Protein AF-A0AAE4SIF4-F1 (afdb_monomer_lite)

Organism: NCBI:txid1463164

pLDDT: mean 79.38, std 11.02, range [31.36, 91.25]

Sequence (206 aa):
MPTKHIDDATAAQLDDLYVRCVTLTQQPVKEVEVLRLAIQTGIGNISDNDILASMAVKATVWERLAGDVWTEVTKEWPAAGIHSKNFNEMAERHSPLWKTFTSNVCRDAIRSVLKRDLENNLLNDLFGWSEAFTEEEKEREEKERNQKDKEYRKSLHFLDGRLYSSLSEQEQNIAVYYSEHGSFVSFTPDGKDDFQVQVQLREDGQ

Secondary structure (DSSP, 8-state):
----PPPHHHHHHHHHHHHHHHHHHTS---HHHHHHHHHHH-GGG--HHHHHHHS---HHHHHHHHHHHHHHHHHHS-GGG--TTTHHHHHHHH-HHHHH--SHHHHHHHHHHHHHHHHHS----TT------SHHHHHHHHHHHHHHHHHHHHHHTTTTT-BGGGS-HHHHHHHHHHHHHHS-EEEEE-SSS-EEEEE-------

Foldseek 3Di:
DPPPPPPVVVVVLLVVLLVLLCVLQVHHDDSVQSVVLCVVQNSVRDDSLSSPQSDHHDLVSLVVLLVLLLVQLLQFDPLLLAAPPCVLVSSVVGPPSSVVNPDPSSVVSSCVNCVVSRVVSPLLPVLDDQPDPDPVSVVVSVVVSVVVVVVLVVCLVVLAQDKLVPDDPSVNSSLSVCCPPPVQWGWGRPVPSITGIHGNPPCPDD

Structure (mmCIF, N/CA/C/O backbone):
data_AF-A0AAE4SIF4-F1
#
_entry.id   AF-A0AAE4SIF4-F1
#
loop_
_atom_site.group_PDB
_atom_site.id
_atom_site.type_symbol
_atom_site.label_atom_id
_atom_site.label_alt_id
_atom_site.label_comp_id
_atom_site.label_asym_id
_atom_site.label_entity_id
_atom_site.label_seq_id
_atom_site.pdbx_PDB_ins_code
_atom_site.Cartn_x
_atom_site.Cartn_y
_atom_site.Cartn_z
_atom_site.occupancy
_atom_site.B_iso_or_equiv
_atom_site.auth_seq_id
_atom_site.auth_comp_id
_atom_site.auth_asym_id
_atom_site.auth_atom_id
_atom_site.pdbx_PDB_model_num
ATOM 1 N N . MET A 1 1 ? 41.573 12.029 -35.147 1.00 40.50 1 MET A N 1
ATOM 2 C CA . MET A 1 1 ? 40.593 12.174 -34.050 1.00 40.50 1 MET A CA 1
ATOM 3 C C . MET A 1 1 ? 40.417 10.809 -33.417 1.00 40.50 1 MET A C 1
ATOM 5 O O . MET A 1 1 ? 40.139 9.890 -34.176 1.00 40.50 1 MET A O 1
ATOM 9 N N . PRO A 1 2 ? 40.595 10.627 -32.102 1.00 42.94 2 PRO A N 1
ATOM 10 C CA . PRO A 1 2 ? 40.139 9.407 -31.466 1.00 42.94 2 PRO A CA 1
ATOM 11 C C . PRO A 1 2 ? 38.631 9.557 -31.245 1.00 42.94 2 PRO A C 1
ATOM 13 O O . PRO A 1 2 ? 38.196 10.265 -30.338 1.00 42.94 2 PRO A O 1
ATOM 16 N N . THR A 1 3 ? 37.822 8.948 -32.107 1.00 47.66 3 THR A N 1
ATOM 17 C CA . THR A 1 3 ? 36.440 8.624 -31.757 1.00 47.66 3 THR A CA 1
ATOM 18 C C . THR A 1 3 ? 36.535 7.641 -30.600 1.00 47.66 3 THR A C 1
ATOM 20 O O . THR A 1 3 ? 36.963 6.503 -30.777 1.00 47.66 3 THR A O 1
ATOM 23 N N . LYS A 1 4 ? 36.235 8.093 -29.377 1.00 54.69 4 LYS A N 1
ATOM 24 C CA . LYS A 1 4 ? 35.942 7.166 -28.282 1.00 54.69 4 LYS A CA 1
ATOM 25 C C . LYS A 1 4 ? 34.687 6.411 -28.705 1.00 54.69 4 LYS A C 1
ATOM 27 O O . LYS A 1 4 ? 33.578 6.896 -28.513 1.00 54.69 4 LYS A O 1
ATOM 32 N N . HIS A 1 5 ? 34.888 5.282 -29.370 1.00 62.00 5 HIS A N 1
ATOM 33 C CA . HIS A 1 5 ? 33.852 4.292 -29.558 1.00 62.00 5 HIS A CA 1
ATOM 34 C C . HIS A 1 5 ? 33.497 3.808 -28.157 1.00 62.00 5 HIS A C 1
ATOM 36 O O . HIS A 1 5 ? 34.371 3.356 -27.416 1.00 62.00 5 HIS A O 1
ATOM 42 N N . ILE A 1 6 ? 32.240 4.008 -27.767 1.00 62.59 6 ILE A N 1
ATOM 43 C CA . ILE A 1 6 ? 31.645 3.172 -26.730 1.00 62.59 6 ILE A CA 1
ATOM 44 C C . ILE A 1 6 ? 31.871 1.741 -27.226 1.00 62.59 6 ILE A C 1
ATOM 46 O O . ILE A 1 6 ? 31.633 1.460 -28.401 1.00 62.59 6 ILE A O 1
ATOM 50 N N . ASP A 1 7 ? 32.458 0.893 -26.392 1.00 77.19 7 ASP A N 1
ATOM 51 C CA . ASP A 1 7 ? 32.656 -0.507 -26.732 1.00 77.19 7 ASP A CA 1
ATOM 52 C C . ASP A 1 7 ? 31.295 -1.157 -27.000 1.00 77.19 7 ASP A C 1
ATOM 54 O O . ASP A 1 7 ? 30.314 -0.852 -26.320 1.00 77.19 7 ASP A O 1
ATOM 58 N N . ASP A 1 8 ? 31.226 -2.039 -28.000 1.00 76.94 8 ASP A N 1
ATOM 59 C CA . ASP A 1 8 ? 29.961 -2.624 -28.474 1.00 76.94 8 ASP A CA 1
ATOM 60 C C . ASP A 1 8 ? 29.141 -3.260 -27.333 1.00 76.94 8 ASP A C 1
ATOM 62 O O . ASP A 1 8 ? 27.912 -3.254 -27.362 1.00 76.94 8 ASP A O 1
ATOM 66 N N . ALA A 1 9 ? 29.819 -3.745 -26.286 1.00 80.19 9 ALA A N 1
ATOM 67 C CA . ALA A 1 9 ? 29.194 -4.265 -25.074 1.00 80.19 9 ALA A CA 1
ATOM 68 C C . ALA A 1 9 ? 28.418 -3.192 -24.289 1.00 80.19 9 ALA A C 1
ATOM 70 O O . ALA A 1 9 ? 27.272 -3.421 -23.907 1.00 80.19 9 ALA A O 1
ATOM 71 N N . THR A 1 10 ? 29.003 -2.014 -24.069 1.00 79.56 10 THR A N 1
ATOM 72 C CA . THR A 1 10 ? 28.333 -0.903 -23.375 1.00 79.56 10 THR A CA 1
ATOM 73 C C . THR A 1 10 ? 27.222 -0.295 -24.233 1.00 79.56 10 THR A C 1
ATOM 75 O O . THR A 1 10 ? 26.200 0.128 -23.696 1.00 79.56 10 THR A O 1
ATOM 78 N N . ALA A 1 11 ? 27.381 -0.285 -25.562 1.00 81.56 11 ALA A N 1
ATOM 79 C CA . ALA A 1 11 ? 26.323 0.141 -26.479 1.00 81.56 11 ALA A CA 1
ATOM 80 C C . ALA A 1 11 ? 25.099 -0.787 -26.393 1.00 81.56 11 ALA A C 1
ATOM 82 O O . ALA A 1 11 ? 23.986 -0.309 -26.189 1.00 81.56 11 ALA A O 1
ATOM 83 N N . ALA A 1 12 ? 25.312 -2.107 -26.425 1.00 84.75 12 ALA A N 1
ATOM 84 C CA . ALA A 1 12 ? 24.236 -3.085 -26.270 1.00 84.75 12 ALA A CA 1
ATOM 85 C C . ALA A 1 12 ? 23.522 -2.969 -24.910 1.00 84.75 12 ALA A C 1
ATOM 87 O O . ALA A 1 12 ? 22.297 -3.012 -24.847 1.00 84.75 12 ALA A O 1
ATOM 88 N N . GLN A 1 13 ? 24.266 -2.750 -23.818 1.00 87.06 13 GLN A N 1
ATOM 89 C CA . GLN A 1 13 ? 23.661 -2.539 -22.496 1.00 87.06 13 GLN A CA 1
ATOM 90 C C . GLN A 1 13 ? 22.798 -1.271 -22.430 1.00 87.06 13 GLN A C 1
ATOM 92 O O . GLN A 1 13 ? 21.807 -1.236 -21.699 1.00 87.06 13 GLN A O 1
ATOM 97 N N . LEU A 1 14 ? 23.172 -0.220 -23.165 1.00 86.88 14 LEU A N 1
ATOM 98 C CA . LEU A 1 14 ? 22.391 1.010 -23.234 1.00 86.88 14 LEU A CA 1
ATOM 99 C C . LEU A 1 14 ? 21.094 0.811 -24.030 1.00 86.88 14 LEU A C 1
ATOM 101 O O . LEU A 1 14 ? 20.056 1.322 -23.610 1.00 86.88 14 LEU A O 1
ATOM 105 N N . ASP A 1 15 ? 21.137 0.051 -25.125 1.00 87.06 15 ASP A N 1
ATOM 106 C CA . ASP A 1 15 ? 19.950 -0.306 -25.911 1.00 87.06 15 ASP A CA 1
ATOM 107 C C . ASP A 1 15 ? 18.976 -1.163 -25.088 1.00 87.06 15 ASP A C 1
ATOM 109 O O . ASP A 1 15 ? 17.779 -0.868 -25.031 1.00 87.06 15 ASP A O 1
ATOM 113 N N . ASP A 1 16 ? 19.485 -2.163 -24.364 1.00 88.81 16 ASP A N 1
ATOM 114 C CA . ASP A 1 16 ? 18.683 -2.983 -23.449 1.00 88.81 16 ASP A CA 1
ATOM 115 C C . ASP A 1 16 ? 18.047 -2.129 -22.344 1.00 88.81 16 ASP A C 1
ATOM 117 O O . ASP A 1 16 ? 16.859 -2.269 -22.028 1.00 88.81 16 ASP A O 1
ATOM 121 N N . LEU A 1 17 ? 18.815 -1.192 -21.775 1.00 88.69 17 LEU A N 1
ATOM 122 C CA . LEU A 1 17 ? 18.308 -0.244 -20.790 1.00 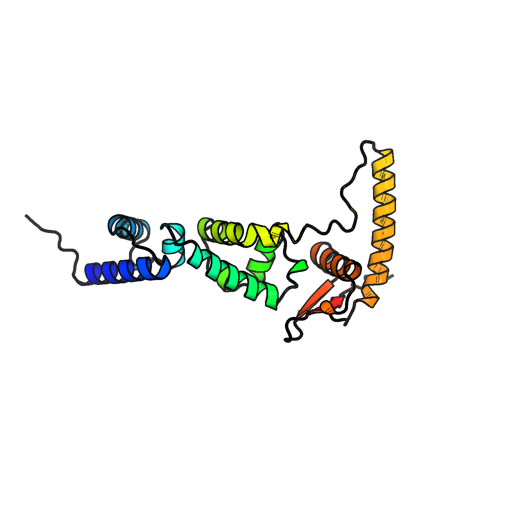88.69 17 LEU A CA 1
ATOM 123 C C . LEU A 1 17 ? 17.220 0.654 -21.392 1.00 88.69 17 LEU A C 1
ATOM 125 O O . LEU A 1 17 ? 16.199 0.879 -20.741 1.00 88.69 17 LEU A O 1
ATOM 129 N N . TYR A 1 18 ? 17.397 1.141 -22.621 1.00 90.25 18 TYR A N 1
ATOM 130 C CA . TYR A 1 18 ? 16.398 1.947 -23.319 1.00 90.25 18 TYR A CA 1
ATOM 131 C C . TYR A 1 18 ? 15.086 1.173 -23.500 1.00 90.25 18 TYR A C 1
ATOM 133 O O . TYR A 1 18 ? 14.018 1.665 -23.124 1.00 90.25 18 TYR A O 1
ATOM 141 N N . VAL A 1 19 ? 15.157 -0.069 -23.992 1.00 89.94 19 VAL A N 1
ATOM 142 C CA . VAL A 1 19 ? 13.988 -0.950 -24.154 1.00 89.94 19 VAL A CA 1
ATOM 143 C C . VAL A 1 19 ? 13.295 -1.193 -22.813 1.00 89.94 19 VAL A C 1
ATOM 145 O O . VAL A 1 19 ? 12.066 -1.087 -22.724 1.00 89.94 19 VAL A O 1
ATOM 148 N N . ARG A 1 20 ? 14.059 -1.459 -21.748 1.00 91.25 20 ARG A N 1
ATOM 149 C CA . ARG A 1 20 ? 13.530 -1.628 -20.387 1.00 91.25 20 ARG A CA 1
ATOM 150 C C . ARG A 1 20 ? 12.825 -0.362 -19.896 1.00 91.25 20 ARG A C 1
ATOM 152 O O . ARG A 1 20 ? 11.713 -0.460 -19.380 1.00 91.25 20 ARG A O 1
ATOM 159 N N . CYS A 1 21 ? 13.400 0.820 -20.127 1.00 89.94 21 CYS A N 1
ATOM 160 C CA . CYS A 1 21 ? 12.798 2.106 -19.764 1.00 89.94 21 CYS A CA 1
ATOM 161 C C . CYS A 1 21 ? 11.461 2.341 -20.475 1.00 89.94 21 CYS A C 1
ATOM 163 O O . CYS A 1 21 ? 10.468 2.667 -19.825 1.00 89.94 21 CYS A O 1
ATOM 165 N N . VAL A 1 22 ? 11.394 2.123 -21.791 1.00 90.06 22 VAL A N 1
ATOM 166 C CA . VAL A 1 22 ? 10.144 2.271 -22.559 1.00 90.06 22 VAL A CA 1
ATOM 167 C C . VAL A 1 22 ? 9.090 1.259 -22.103 1.00 90.06 22 VAL A C 1
ATOM 169 O O . VAL A 1 22 ? 7.921 1.608 -21.941 1.00 90.06 22 VAL A O 1
ATOM 172 N N . THR A 1 23 ? 9.495 0.014 -21.849 1.00 89.69 23 THR A N 1
ATOM 173 C CA . THR A 1 23 ? 8.577 -1.061 -21.447 1.00 89.69 23 THR A CA 1
ATOM 174 C C . THR A 1 23 ? 7.984 -0.817 -20.058 1.00 89.69 23 THR A C 1
ATOM 176 O O . THR A 1 23 ? 6.776 -0.969 -19.872 1.00 89.69 23 THR A O 1
ATOM 179 N N . LEU A 1 24 ? 8.807 -0.402 -19.090 1.00 89.62 24 LEU A N 1
ATOM 180 C CA . LEU A 1 24 ? 8.371 -0.134 -17.716 1.00 89.62 24 LEU A CA 1
ATOM 181 C C . LEU A 1 24 ? 7.508 1.123 -17.614 1.00 89.62 24 LEU A C 1
ATOM 183 O O . LEU A 1 24 ? 6.470 1.105 -16.960 1.00 89.62 24 LEU A O 1
ATOM 187 N N . THR A 1 25 ? 7.915 2.207 -18.276 1.00 87.81 25 THR A N 1
ATOM 188 C CA . THR A 1 25 ? 7.191 3.488 -18.231 1.00 87.81 25 THR A CA 1
ATOM 189 C C . THR A 1 25 ? 5.936 3.484 -19.113 1.00 87.81 25 THR A C 1
ATOM 191 O O . THR A 1 25 ? 5.062 4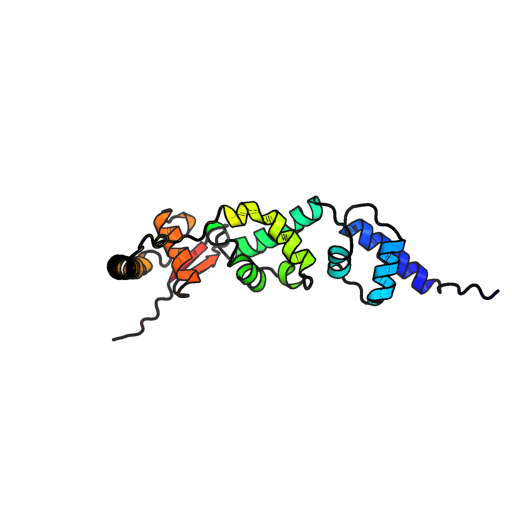.338 -18.939 1.00 87.81 25 THR A O 1
ATOM 194 N N . GLN A 1 26 ? 5.841 2.524 -20.046 1.00 89.31 26 GLN A N 1
ATOM 195 C CA . GLN A 1 26 ? 4.808 2.396 -21.080 1.00 89.31 26 GLN A CA 1
ATOM 196 C C . GLN A 1 26 ? 4.598 3.671 -21.906 1.00 89.31 26 GLN A C 1
ATOM 198 O O . GLN A 1 26 ? 3.475 3.987 -22.317 1.00 89.31 26 GLN A O 1
ATOM 203 N N . GLN A 1 27 ? 5.673 4.420 -22.148 1.00 88.81 27 GLN A N 1
ATOM 204 C CA . GLN A 1 27 ? 5.631 5.646 -22.933 1.00 88.81 27 GLN A CA 1
ATOM 205 C C . GLN A 1 27 ? 6.979 5.931 -23.611 1.00 88.81 27 GLN A C 1
ATOM 207 O O . GLN A 1 27 ? 7.991 5.341 -23.230 1.00 88.81 27 GLN A O 1
ATOM 212 N N . PRO A 1 28 ? 7.023 6.807 -24.633 1.00 86.69 28 PRO A N 1
ATOM 213 C CA . PRO A 1 28 ? 8.278 7.127 -25.301 1.00 86.69 28 PRO A CA 1
ATOM 214 C C . PRO A 1 28 ? 9.236 7.857 -24.352 1.00 86.69 28 PRO A C 1
ATOM 216 O O . PRO A 1 28 ? 8.891 8.894 -23.785 1.00 86.69 28 PRO A O 1
ATOM 219 N N . VAL A 1 29 ? 10.454 7.327 -24.227 1.00 88.00 29 VAL A N 1
ATOM 220 C CA . VAL A 1 29 ? 11.527 7.885 -23.394 1.00 88.00 29 VAL A CA 1
ATOM 221 C C . VAL A 1 29 ? 12.582 8.529 -24.288 1.00 88.00 29 VAL A C 1
ATOM 223 O O . VAL A 1 29 ? 12.917 8.016 -25.360 1.00 88.00 29 VAL A O 1
ATOM 226 N N . LYS A 1 30 ? 13.124 9.670 -23.855 1.00 87.88 30 LYS A N 1
ATOM 227 C CA . LYS A 1 30 ? 14.233 10.326 -24.555 1.00 87.88 30 LYS A CA 1
ATOM 228 C C . LYS A 1 30 ? 15.544 9.629 -24.212 1.00 87.88 30 LYS A C 1
ATOM 230 O O . LYS A 1 30 ? 15.877 9.482 -23.041 1.00 87.88 30 LYS A O 1
ATOM 235 N N . GLU A 1 31 ? 16.349 9.315 -25.222 1.00 84.62 31 GLU A N 1
ATOM 236 C CA . GLU A 1 31 ? 17.678 8.706 -25.038 1.00 84.62 31 GLU A CA 1
ATOM 237 C C . GLU A 1 31 ? 18.575 9.515 -24.088 1.00 84.62 31 GLU A C 1
ATOM 239 O O . GLU A 1 31 ? 19.308 8.953 -23.281 1.00 84.62 31 GLU A O 1
ATOM 244 N N . VAL A 1 32 ? 18.467 10.849 -24.112 1.00 87.19 32 VAL A N 1
ATOM 245 C CA . VAL A 1 32 ? 19.224 11.740 -23.217 1.00 87.19 32 VAL A CA 1
ATOM 246 C C . VAL A 1 32 ? 18.886 11.505 -21.738 1.00 87.19 32 VAL A C 1
ATOM 248 O O . VAL A 1 32 ? 19.756 11.663 -20.884 1.00 87.19 32 VAL A O 1
ATOM 251 N N . GLU A 1 33 ? 17.647 11.137 -21.410 1.00 87.12 33 GLU A N 1
ATOM 252 C CA . GLU A 1 33 ? 17.228 10.844 -20.032 1.00 87.12 33 GLU A CA 1
ATOM 253 C C . GLU A 1 33 ? 17.776 9.488 -19.574 1.00 87.12 33 GLU A C 1
ATOM 255 O O . GLU A 1 33 ? 18.338 9.397 -18.483 1.00 87.12 33 GLU A O 1
ATOM 260 N N . VAL A 1 34 ? 17.727 8.478 -20.450 1.00 86.62 34 VAL A N 1
ATOM 261 C CA . VAL A 1 34 ? 18.340 7.157 -20.219 1.00 86.62 34 VAL A CA 1
ATOM 262 C C . VAL A 1 34 ? 19.849 7.290 -20.004 1.00 86.62 34 VAL A C 1
ATOM 264 O O . VAL A 1 34 ? 20.391 6.749 -19.044 1.00 86.62 34 VAL A O 1
ATOM 267 N N . LEU A 1 35 ? 20.524 8.083 -20.840 1.00 87.38 35 LEU A N 1
ATOM 268 C CA . LEU A 1 35 ? 21.952 8.375 -20.711 1.00 87.38 35 LEU A CA 1
ATOM 269 C C . LEU A 1 35 ? 22.285 9.098 -19.402 1.00 87.38 35 LEU A C 1
ATOM 271 O O . LEU A 1 35 ? 23.290 8.787 -18.767 1.00 87.38 35 LEU A O 1
ATOM 275 N N . ARG A 1 36 ? 21.458 10.057 -18.968 1.00 88.94 36 ARG A N 1
ATOM 276 C CA . ARG A 1 36 ? 21.661 10.732 -17.676 1.00 88.94 36 ARG A CA 1
ATOM 277 C C . ARG A 1 36 ? 21.555 9.753 -16.514 1.00 88.94 36 ARG A C 1
ATOM 279 O O . ARG A 1 36 ? 22.433 9.776 -15.656 1.00 88.94 36 ARG A O 1
ATOM 286 N N . LEU A 1 37 ? 20.542 8.888 -16.516 1.00 88.12 37 LEU A N 1
ATOM 287 C CA . LEU A 1 37 ? 20.370 7.857 -15.492 1.00 88.12 37 LEU A CA 1
ATOM 288 C C . LEU A 1 37 ? 21.563 6.887 -15.475 1.00 88.12 37 LEU A C 1
ATOM 290 O O . LEU A 1 37 ? 22.155 6.640 -14.427 1.00 88.12 37 LEU A O 1
ATOM 294 N N . ALA A 1 38 ? 21.975 6.416 -16.654 1.00 87.75 38 ALA A N 1
ATOM 295 C CA . ALA A 1 38 ? 23.154 5.577 -16.867 1.00 87.75 38 ALA A CA 1
ATOM 296 C C . ALA A 1 38 ? 24.443 6.190 -16.307 1.00 87.75 38 ALA A C 1
ATOM 298 O O . ALA A 1 38 ? 25.231 5.490 -15.675 1.00 87.75 38 ALA A O 1
ATOM 299 N N . ILE A 1 39 ? 24.656 7.491 -16.508 1.00 86.50 39 ILE A N 1
ATOM 300 C CA . ILE A 1 39 ? 25.838 8.203 -16.006 1.00 86.50 39 ILE A CA 1
ATOM 301 C C . ILE A 1 39 ? 25.775 8.394 -14.486 1.00 86.50 39 ILE A C 1
ATOM 303 O O . ILE A 1 39 ? 26.805 8.307 -13.822 1.00 86.50 39 ILE A O 1
ATOM 307 N N . GLN A 1 40 ? 24.593 8.672 -13.932 1.00 86.44 40 GLN A N 1
ATOM 308 C CA . GLN A 1 40 ? 24.422 8.959 -12.505 1.00 86.44 40 GLN A CA 1
ATOM 309 C C . GLN A 1 40 ? 24.520 7.706 -11.630 1.00 86.44 40 GLN A C 1
ATOM 311 O O . GLN A 1 40 ? 25.165 7.748 -10.585 1.00 86.44 40 GLN A O 1
ATOM 316 N N . THR A 1 41 ? 23.910 6.602 -12.060 1.00 85.19 41 THR A N 1
ATOM 317 C CA . THR A 1 41 ? 23.798 5.367 -11.263 1.00 85.19 41 THR A CA 1
ATOM 318 C C . THR A 1 41 ? 24.798 4.291 -11.709 1.00 85.19 41 THR A C 1
ATOM 320 O O . THR A 1 41 ? 25.185 3.419 -10.929 1.00 85.19 41 THR A O 1
ATOM 323 N N . GLY A 1 42 ? 25.266 4.371 -12.957 1.00 86.19 42 GLY A N 1
ATOM 324 C CA . GLY A 1 42 ? 26.015 3.314 -13.630 1.00 86.19 42 GLY A CA 1
ATOM 325 C C . GLY A 1 42 ? 25.072 2.295 -14.272 1.00 86.19 42 GLY A C 1
ATOM 326 O O . GLY A 1 42 ? 24.208 1.740 -13.600 1.00 86.19 42 GLY A O 1
ATOM 327 N N . ILE A 1 43 ? 25.260 2.018 -15.568 1.00 83.56 43 ILE A N 1
ATOM 328 C CA . ILE A 1 43 ? 24.366 1.173 -16.391 1.00 83.56 43 ILE A CA 1
ATOM 329 C C . ILE A 1 43 ? 24.030 -0.175 -15.732 1.00 83.56 43 ILE A C 1
ATOM 331 O O . ILE A 1 43 ? 22.866 -0.564 -15.695 1.00 83.56 43 ILE A O 1
ATOM 335 N N . GLY A 1 44 ? 25.025 -0.862 -15.162 1.00 82.25 44 GLY A N 1
ATOM 336 C CA . GLY A 1 44 ? 24.838 -2.182 -14.544 1.00 82.25 44 GLY A CA 1
ATOM 337 C C . GLY A 1 44 ? 24.114 -2.185 -13.192 1.00 82.25 44 GLY A C 1
ATOM 338 O O . GLY A 1 44 ? 23.734 -3.252 -12.721 1.00 82.25 44 GLY A O 1
ATOM 339 N N . ASN A 1 45 ? 23.914 -1.019 -12.571 1.00 86.19 45 ASN A N 1
ATOM 340 C CA . ASN A 1 45 ? 23.320 -0.896 -11.236 1.00 86.19 45 ASN A CA 1
ATOM 341 C C . ASN A 1 45 ? 21.886 -0.350 -11.264 1.00 86.19 45 ASN A C 1
ATOM 343 O O . ASN A 1 45 ? 21.278 -0.201 -10.208 1.00 86.19 45 ASN A O 1
ATOM 347 N N . ILE A 1 46 ? 21.348 -0.027 -12.445 1.00 88.50 46 ILE A N 1
ATOM 348 C CA . ILE A 1 46 ? 20.012 0.561 -12.567 1.00 88.50 46 ILE A CA 1
ATOM 349 C C . ILE A 1 46 ? 18.941 -0.500 -12.298 1.00 88.50 46 ILE A C 1
ATOM 351 O O . ILE A 1 46 ? 18.794 -1.483 -13.037 1.00 88.50 46 ILE A O 1
ATOM 355 N N . SER A 1 47 ? 18.153 -0.266 -11.252 1.00 88.69 47 SER A N 1
ATOM 356 C CA . SER A 1 47 ? 16.963 -1.044 -10.918 1.00 88.69 47 SER A CA 1
ATOM 357 C C . SER A 1 47 ? 15.702 -0.482 -11.590 1.00 88.69 47 SER A C 1
ATOM 359 O O . SER A 1 47 ? 15.686 0.652 -12.073 1.00 88.69 47 SER A O 1
ATOM 361 N N . ASP A 1 48 ? 14.615 -1.261 -11.598 1.00 88.56 48 ASP A N 1
ATOM 362 C CA . ASP A 1 48 ? 13.318 -0.796 -12.120 1.00 88.56 48 ASP A CA 1
ATOM 363 C C . ASP A 1 48 ? 12.814 0.432 -11.350 1.00 88.56 48 ASP A C 1
ATOM 365 O O . ASP A 1 48 ? 12.227 1.339 -11.934 1.00 88.56 48 ASP A O 1
ATOM 369 N N . ASN A 1 49 ? 13.101 0.503 -10.049 1.00 86.00 49 ASN A N 1
ATOM 370 C CA . ASN A 1 49 ? 12.711 1.632 -9.208 1.00 86.00 49 ASN A CA 1
ATOM 371 C C . ASN A 1 49 ? 13.437 2.916 -9.587 1.00 86.00 49 ASN A C 1
ATOM 373 O O . ASN A 1 49 ? 12.838 3.987 -9.542 1.00 86.00 49 ASN A O 1
ATOM 377 N N . ASP A 1 50 ? 14.708 2.816 -9.977 1.00 86.75 50 ASP A N 1
ATOM 378 C CA . ASP A 1 50 ? 15.475 3.976 -10.425 1.00 86.75 50 ASP A CA 1
ATOM 379 C C . ASP A 1 50 ? 14.881 4.537 -11.719 1.00 86.75 50 ASP A C 1
ATOM 381 O O . ASP A 1 50 ? 14.751 5.751 -11.870 1.00 86.75 50 ASP A O 1
ATOM 385 N N . ILE A 1 51 ? 14.445 3.658 -12.626 1.00 87.88 51 ILE A N 1
ATOM 386 C CA . ILE A 1 51 ? 13.748 4.031 -13.863 1.00 87.88 51 ILE A CA 1
ATOM 387 C C . ILE A 1 51 ? 12.412 4.708 -13.529 1.00 87.88 51 ILE A C 1
ATOM 389 O O . ILE A 1 51 ? 12.161 5.825 -13.980 1.00 87.88 51 ILE A O 1
ATOM 393 N N . LEU A 1 52 ? 11.578 4.076 -12.699 1.00 88.25 52 LEU A N 1
ATOM 394 C CA . LEU A 1 52 ? 10.262 4.602 -12.319 1.00 88.25 52 LEU A CA 1
ATOM 395 C C . LEU A 1 52 ? 10.342 5.929 -11.543 1.00 88.25 52 LEU A C 1
ATOM 397 O O . LEU A 1 52 ? 9.440 6.754 -11.654 1.00 88.25 52 LEU A O 1
ATOM 401 N N . ALA A 1 53 ? 11.409 6.148 -10.769 1.00 87.06 53 ALA A N 1
ATOM 402 C CA . ALA A 1 53 ? 11.610 7.370 -9.994 1.00 87.06 53 ALA A CA 1
ATOM 403 C C . ALA A 1 53 ? 12.217 8.526 -10.803 1.00 87.06 53 ALA A C 1
ATOM 405 O O . ALA A 1 53 ? 11.993 9.687 -10.464 1.00 87.06 53 ALA A O 1
ATOM 406 N N . SER A 1 54 ? 13.026 8.226 -11.820 1.00 86.31 54 SER A N 1
ATOM 407 C CA . SER A 1 54 ? 13.769 9.238 -12.585 1.00 86.31 54 SER A CA 1
ATOM 408 C C . SER A 1 54 ? 13.072 9.667 -13.869 1.00 86.31 54 SER A C 1
ATOM 410 O O . SER A 1 54 ? 13.357 10.747 -14.392 1.00 86.31 54 SER A O 1
ATOM 412 N N . MET A 1 55 ? 12.167 8.837 -14.382 1.00 86.50 55 MET A N 1
ATOM 413 C CA . MET A 1 55 ? 11.489 9.073 -15.647 1.00 86.50 55 MET A CA 1
ATOM 414 C C . MET A 1 55 ? 10.040 9.468 -15.430 1.00 86.50 55 MET A C 1
ATOM 416 O O . MET A 1 55 ? 9.408 9.138 -14.427 1.00 86.50 55 MET A O 1
ATOM 420 N N . ALA A 1 56 ? 9.476 10.147 -16.425 1.00 85.75 56 ALA A N 1
ATOM 421 C CA . ALA A 1 56 ? 8.032 10.203 -16.512 1.00 85.75 56 ALA A CA 1
ATOM 422 C C . ALA A 1 56 ? 7.520 8.763 -16.693 1.00 85.75 56 ALA A C 1
ATOM 424 O O . ALA A 1 56 ? 8.095 7.980 -17.456 1.00 85.75 56 ALA A O 1
ATOM 425 N N . VAL A 1 57 ? 6.391 8.435 -16.071 1.00 88.69 57 VAL A N 1
ATOM 426 C CA . VAL A 1 57 ? 5.724 7.132 -16.196 1.00 88.69 57 VAL A CA 1
ATOM 427 C C . VAL A 1 57 ? 4.254 7.366 -16.538 1.00 88.69 57 VAL A C 1
ATOM 429 O O . VAL A 1 57 ? 3.635 8.303 -16.026 1.00 88.69 57 VAL A O 1
ATOM 432 N N . LYS A 1 58 ? 3.681 6.531 -17.408 1.00 90.19 58 LYS A N 1
ATOM 433 C CA . LYS A 1 58 ? 2.262 6.610 -17.769 1.00 90.19 58 LYS A CA 1
ATOM 434 C C . LYS A 1 58 ? 1.375 6.317 -16.553 1.00 90.19 58 LYS A C 1
ATOM 436 O O . LYS A 1 58 ? 1.618 5.360 -15.826 1.00 90.19 58 LYS A O 1
ATOM 441 N N . ALA A 1 59 ? 0.296 7.085 -16.382 1.00 88.00 59 ALA A N 1
ATOM 442 C CA . ALA A 1 59 ? -0.622 6.952 -15.242 1.00 88.00 59 ALA A CA 1
ATOM 443 C C . ALA A 1 59 ? -1.138 5.515 -15.022 1.00 88.00 59 ALA A C 1
ATOM 445 O O . ALA A 1 59 ? -1.155 5.037 -13.894 1.00 88.00 59 ALA A O 1
ATOM 446 N N . THR A 1 60 ? -1.441 4.786 -16.101 1.00 89.50 60 THR A N 1
ATOM 447 C CA . THR A 1 60 ? -1.930 3.396 -16.039 1.00 89.50 60 THR A CA 1
ATOM 448 C C . THR A 1 60 ? -0.942 2.420 -15.394 1.00 89.50 60 THR A C 1
ATOM 450 O O . THR A 1 60 ? -1.347 1.389 -14.863 1.00 89.50 60 THR A O 1
ATOM 453 N N . VAL A 1 61 ? 0.362 2.713 -15.446 1.00 89.94 61 VAL A N 1
ATOM 454 C CA . VAL A 1 61 ? 1.382 1.899 -14.770 1.00 89.94 61 VAL A CA 1
ATOM 455 C C . VAL A 1 61 ? 1.276 2.092 -13.263 1.00 89.94 61 VAL A C 1
ATOM 457 O O . VAL A 1 61 ? 1.271 1.103 -12.534 1.00 89.94 61 VAL A O 1
ATOM 460 N N . TRP A 1 62 ? 1.130 3.339 -12.803 1.00 90.62 62 TRP A N 1
ATOM 461 C CA . TRP A 1 62 ? 0.914 3.637 -11.387 1.00 90.62 62 TRP A CA 1
ATOM 462 C C . TRP A 1 62 ? -0.404 3.066 -10.879 1.00 90.62 62 TRP A C 1
ATOM 464 O O . TRP A 1 62 ? -0.422 2.514 -9.790 1.00 90.62 62 TRP A O 1
ATOM 474 N N . GLU A 1 63 ? -1.474 3.126 -11.675 1.00 89.69 63 GLU A N 1
ATOM 475 C CA . GLU A 1 63 ? -2.763 2.496 -11.354 1.00 89.69 63 GLU A CA 1
ATOM 476 C C . GLU A 1 63 ? -2.633 0.988 -11.157 1.00 89.69 63 GLU A C 1
ATOM 478 O O . GLU A 1 63 ? -3.128 0.453 -10.168 1.00 89.69 63 GLU A O 1
ATOM 483 N N . ARG A 1 64 ? -1.916 0.304 -12.055 1.00 90.25 64 ARG A N 1
ATOM 484 C CA . ARG A 1 64 ? -1.674 -1.134 -11.927 1.00 90.25 64 ARG A CA 1
ATOM 485 C C . ARG A 1 64 ? -0.838 -1.457 -10.689 1.00 90.25 64 ARG A C 1
ATOM 487 O O . ARG A 1 64 ? -1.250 -2.294 -9.902 1.00 90.25 64 ARG A O 1
ATOM 494 N N . LEU A 1 65 ? 0.295 -0.774 -10.497 1.00 89.69 65 LEU A N 1
ATOM 495 C CA . LEU A 1 65 ? 1.170 -1.000 -9.339 1.00 89.69 65 LEU A CA 1
ATOM 496 C C . LEU A 1 65 ? 0.448 -0.707 -8.019 1.00 89.69 65 LEU A C 1
ATOM 498 O O . LEU A 1 65 ? 0.590 -1.455 -7.059 1.00 89.69 65 LEU A O 1
ATOM 502 N N . ALA A 1 66 ? -0.347 0.361 -7.977 1.00 89.56 66 ALA A N 1
ATOM 503 C CA . ALA A 1 66 ? -1.180 0.696 -6.833 1.00 89.56 66 ALA A CA 1
ATOM 504 C C . ALA A 1 66 ? -2.236 -0.379 -6.562 1.00 89.56 66 ALA A C 1
ATOM 506 O O . ALA A 1 66 ? -2.418 -0.760 -5.409 1.00 89.56 66 ALA A O 1
ATOM 507 N N . GLY A 1 67 ? -2.890 -0.892 -7.607 1.00 88.88 67 GLY A N 1
ATOM 508 C CA . GLY A 1 67 ? -3.823 -2.011 -7.507 1.00 88.88 67 GLY A CA 1
ATOM 509 C C . GLY A 1 67 ? -3.155 -3.274 -6.967 1.00 88.88 67 GLY A C 1
ATOM 510 O O . GLY A 1 67 ? -3.684 -3.889 -6.049 1.00 88.88 67 GLY A O 1
ATOM 511 N N . ASP A 1 68 ? -1.966 -3.617 -7.462 1.00 89.94 68 ASP A N 1
ATOM 512 C CA . ASP A 1 68 ? -1.209 -4.780 -6.995 1.00 89.94 68 ASP A CA 1
ATOM 513 C C . ASP A 1 68 ? -0.854 -4.638 -5.503 1.00 89.94 68 ASP A C 1
ATOM 515 O O . ASP A 1 68 ? -1.214 -5.513 -4.713 1.00 89.94 68 ASP A O 1
ATOM 519 N N . VAL A 1 69 ? -0.271 -3.502 -5.083 1.00 89.06 69 VAL A N 1
ATOM 520 C CA . VAL A 1 69 ? 0.008 -3.213 -3.657 1.00 89.06 69 VAL A CA 1
ATOM 521 C C . VAL A 1 69 ? -1.267 -3.297 -2.829 1.00 89.06 69 VAL A C 1
ATOM 523 O O . VAL A 1 69 ? -1.279 -3.933 -1.778 1.00 89.06 69 VAL A O 1
ATOM 526 N N . TRP A 1 70 ? -2.350 -2.675 -3.295 1.00 88.38 70 TRP A N 1
ATOM 527 C CA . TRP A 1 70 ? -3.622 -2.689 -2.588 1.00 88.38 70 TRP A CA 1
ATOM 528 C C . TRP A 1 70 ? -4.128 -4.115 -2.395 1.00 88.38 70 TRP A C 1
ATOM 530 O O . TRP A 1 70 ? -4.429 -4.485 -1.270 1.00 88.38 70 TRP A O 1
ATOM 540 N N . THR A 1 71 ? -4.129 -4.946 -3.441 1.00 87.38 71 THR A N 1
ATOM 541 C CA . THR A 1 71 ? -4.576 -6.343 -3.339 1.00 87.38 71 THR A CA 1
ATOM 542 C C . THR A 1 71 ? -3.709 -7.188 -2.414 1.00 87.38 71 THR A C 1
ATOM 544 O O . THR A 1 71 ? -4.224 -8.090 -1.761 1.00 87.38 71 THR A O 1
ATOM 547 N N . GLU A 1 72 ? -2.403 -6.927 -2.343 1.00 87.94 72 GLU A N 1
ATOM 548 C CA . GLU A 1 72 ? -1.510 -7.605 -1.401 1.00 87.94 72 GLU A CA 1
ATOM 549 C C . GLU A 1 72 ? -1.847 -7.229 0.041 1.00 87.94 72 GLU A C 1
ATOM 551 O O . GLU A 1 72 ? -1.977 -8.109 0.889 1.00 87.94 72 GLU A O 1
ATOM 556 N N . VAL A 1 73 ? -2.063 -5.939 0.315 1.00 86.25 73 VAL A N 1
ATOM 557 C CA . VAL A 1 73 ? -2.433 -5.485 1.660 1.00 86.25 73 VAL A CA 1
ATOM 558 C C . VAL A 1 73 ? -3.841 -5.958 2.026 1.00 86.25 73 VAL A C 1
ATOM 560 O O . VAL A 1 73 ? -4.037 -6.476 3.121 1.00 86.25 73 VAL A O 1
ATOM 563 N N . THR A 1 74 ? -4.811 -5.875 1.111 1.00 84.38 74 THR A N 1
ATOM 564 C CA . THR A 1 74 ? -6.194 -6.301 1.371 1.00 84.38 74 THR A CA 1
ATOM 565 C C . THR A 1 74 ? -6.384 -7.812 1.425 1.00 84.38 74 THR A C 1
ATOM 567 O O . THR A 1 74 ? -7.489 -8.264 1.694 1.00 84.38 74 THR A O 1
ATOM 570 N N . LYS A 1 75 ? -5.354 -8.614 1.136 1.00 83.94 75 LYS A N 1
ATOM 571 C CA . LYS A 1 75 ? -5.379 -10.059 1.410 1.00 83.94 75 LYS A CA 1
ATOM 572 C C . LYS A 1 75 ? -5.108 -10.365 2.872 1.00 83.94 75 LYS A C 1
ATOM 574 O O . LYS A 1 75 ? -5.628 -11.346 3.388 1.00 83.94 75 LYS A O 1
ATOM 579 N N . GLU A 1 76 ? -4.280 -9.554 3.521 1.00 78.81 76 GLU A N 1
ATOM 580 C CA . GLU A 1 76 ? -3.876 -9.783 4.908 1.00 78.81 76 GLU A CA 1
ATOM 581 C C . GLU A 1 76 ? -4.593 -8.865 5.898 1.00 78.81 76 GLU A C 1
ATOM 583 O O . GLU A 1 76 ? -4.643 -9.175 7.086 1.00 78.81 76 GLU A O 1
ATOM 588 N N . TRP A 1 77 ? -5.200 -7.777 5.422 1.00 79.19 77 TRP A N 1
ATOM 589 C CA . TRP A 1 77 ? -5.886 -6.806 6.265 1.00 79.19 77 TRP A CA 1
ATOM 590 C C . TRP A 1 77 ? -7.206 -6.315 5.654 1.00 79.19 77 TRP A C 1
ATOM 592 O O . TRP A 1 77 ? -7.275 -6.105 4.442 1.00 79.19 77 TRP A O 1
ATOM 602 N N . PRO A 1 78 ? -8.263 -6.069 6.449 1.00 80.56 78 PRO A N 1
ATOM 603 C CA . PRO A 1 78 ? -9.521 -5.549 5.925 1.00 80.56 78 PRO A CA 1
ATOM 604 C C . PRO A 1 78 ? -9.353 -4.156 5.311 1.00 80.56 78 PRO A C 1
ATOM 606 O O . PRO A 1 78 ? -8.850 -3.235 5.954 1.00 80.56 78 PRO A O 1
ATOM 609 N N . ALA A 1 79 ? -9.858 -3.981 4.085 1.00 79.06 79 ALA A N 1
ATOM 610 C CA . ALA A 1 79 ? -9.773 -2.728 3.331 1.00 79.06 79 ALA A CA 1
ATOM 611 C C . ALA A 1 79 ? -10.313 -1.517 4.107 1.00 79.06 79 ALA A C 1
ATOM 613 O O . ALA A 1 79 ? -9.695 -0.459 4.084 1.00 79.06 79 ALA A O 1
ATOM 614 N N . ALA A 1 80 ? -11.418 -1.689 4.839 1.00 72.31 80 ALA A N 1
ATOM 615 C CA . ALA A 1 80 ? -12.037 -0.644 5.658 1.00 72.31 80 ALA A CA 1
ATOM 616 C C . ALA A 1 80 ? -11.130 -0.141 6.797 1.00 72.31 80 ALA A C 1
ATOM 618 O O . ALA A 1 80 ? -11.287 0.982 7.264 1.00 72.31 80 ALA A O 1
ATOM 619 N N . GLY A 1 81 ? -10.164 -0.957 7.228 1.00 72.31 81 GLY A N 1
ATOM 620 C CA . GLY A 1 81 ? -9.170 -0.577 8.223 1.00 72.31 81 GLY A CA 1
ATOM 621 C C . GLY A 1 81 ? -7.916 0.063 7.639 1.00 72.31 81 GLY A C 1
ATOM 622 O O . GLY A 1 81 ? -7.015 0.382 8.403 1.00 72.31 81 GLY A O 1
ATOM 623 N N . ILE A 1 82 ? -7.804 0.234 6.318 1.00 81.00 82 ILE A N 1
ATOM 624 C CA . ILE A 1 82 ? -6.626 0.827 5.676 1.00 81.00 82 ILE A CA 1
ATOM 625 C C . ILE A 1 82 ? -6.930 2.275 5.311 1.00 81.00 82 ILE A C 1
ATOM 627 O O . ILE A 1 82 ? -7.722 2.552 4.413 1.00 81.00 82 ILE A O 1
ATOM 631 N N . HIS A 1 83 ? -6.238 3.202 5.956 1.00 79.12 83 HIS A N 1
ATOM 632 C CA . HIS A 1 83 ? -6.418 4.634 5.776 1.00 79.12 83 HIS A CA 1
ATOM 633 C C . HIS A 1 83 ? -5.092 5.367 5.566 1.00 79.12 83 HIS A C 1
ATOM 635 O O . HIS A 1 83 ? -3.995 4.831 5.745 1.00 79.12 83 HIS A O 1
ATOM 641 N N . SER A 1 84 ? -5.168 6.648 5.215 1.00 77.94 84 SER A N 1
ATOM 642 C CA . SER A 1 84 ? -3.991 7.435 4.823 1.00 77.94 84 SER A CA 1
ATOM 643 C C . SER A 1 84 ? -2.838 7.493 5.846 1.00 77.94 84 SER A C 1
ATOM 645 O O . SER A 1 84 ? -1.707 7.763 5.433 1.00 77.94 84 SER A O 1
ATOM 647 N N . LYS A 1 85 ? -3.090 7.261 7.148 1.00 77.31 85 LYS A N 1
ATOM 648 C CA . LYS A 1 85 ? -2.059 7.298 8.207 1.00 77.31 85 LYS A CA 1
ATOM 649 C C . LYS A 1 85 ? -1.354 5.958 8.447 1.00 77.31 85 LYS A C 1
ATOM 651 O O . LYS A 1 85 ? -0.161 5.967 8.728 1.00 77.31 85 LYS A O 1
ATOM 656 N N . ASN A 1 86 ? -2.062 4.836 8.321 1.00 80.00 86 ASN A N 1
ATOM 657 C CA . ASN A 1 86 ? -1.528 3.491 8.580 1.00 80.00 86 ASN A CA 1
ATOM 658 C C . ASN A 1 86 ? -1.094 2.764 7.297 1.00 80.00 86 ASN A C 1
ATOM 660 O O . ASN A 1 86 ? -0.357 1.787 7.383 1.00 80.00 86 ASN A O 1
ATOM 664 N N . PHE A 1 87 ? -1.497 3.245 6.113 1.00 84.00 87 PHE A N 1
ATOM 665 C CA . PHE A 1 87 ? -1.225 2.576 4.840 1.00 84.00 87 PHE A CA 1
ATOM 666 C C . PHE A 1 87 ? 0.252 2.229 4.657 1.00 84.00 87 PHE A C 1
ATOM 668 O O . PHE A 1 87 ? 0.567 1.105 4.292 1.00 84.00 87 PHE A O 1
ATOM 675 N N . ASN A 1 88 ? 1.162 3.156 4.967 1.00 85.12 88 ASN A N 1
ATOM 676 C CA . ASN A 1 88 ? 2.597 2.905 4.833 1.00 85.12 88 ASN A CA 1
ATOM 677 C C . ASN A 1 88 ? 3.074 1.767 5.745 1.00 85.12 88 ASN A C 1
ATOM 679 O O . ASN A 1 88 ? 3.898 0.963 5.328 1.00 85.12 88 ASN A O 1
ATOM 683 N N . GLU A 1 89 ? 2.565 1.695 6.976 1.00 84.12 89 GLU A N 1
ATOM 684 C CA . GLU A 1 89 ? 2.919 0.640 7.928 1.00 84.12 89 GLU A CA 1
ATOM 685 C C . GLU A 1 89 ? 2.353 -0.713 7.485 1.00 84.12 89 GLU A C 1
ATOM 687 O O . GLU A 1 89 ? 3.061 -1.719 7.513 1.00 84.12 89 GLU A O 1
ATOM 692 N N . MET A 1 90 ? 1.105 -0.729 7.011 1.00 82.81 90 MET A N 1
ATOM 693 C CA . MET A 1 90 ? 0.457 -1.937 6.499 1.00 82.81 90 MET A CA 1
ATOM 694 C C . MET A 1 90 ? 1.129 -2.438 5.217 1.00 82.81 90 MET A C 1
ATOM 696 O O . MET A 1 90 ? 1.430 -3.625 5.100 1.00 82.81 90 MET A O 1
ATOM 700 N N . ALA A 1 91 ? 1.446 -1.541 4.283 1.00 85.88 91 ALA A N 1
ATOM 701 C CA . ALA A 1 91 ? 2.154 -1.876 3.054 1.00 85.88 91 ALA A CA 1
ATOM 702 C C . ALA A 1 91 ? 3.572 -2.393 3.343 1.00 85.88 91 ALA A C 1
ATOM 704 O O . ALA A 1 91 ? 3.989 -3.394 2.769 1.00 85.88 91 ALA A O 1
ATOM 705 N N . GLU A 1 92 ? 4.290 -1.792 4.296 1.00 87.31 92 GLU A N 1
ATOM 706 C CA . GLU A 1 92 ? 5.619 -2.260 4.706 1.00 87.31 92 GLU A CA 1
ATOM 707 C C . GLU A 1 92 ? 5.573 -3.624 5.413 1.00 87.31 92 GLU A C 1
ATOM 709 O O . GLU A 1 92 ? 6.535 -4.386 5.348 1.00 87.31 92 GLU A O 1
ATOM 714 N N . ARG A 1 93 ? 4.468 -3.988 6.068 1.00 84.06 93 ARG A N 1
ATOM 715 C CA . ARG A 1 93 ? 4.313 -5.321 6.668 1.00 84.06 93 ARG A CA 1
ATOM 716 C C . ARG A 1 93 ? 3.953 -6.371 5.625 1.00 84.06 93 ARG A C 1
ATOM 718 O O . ARG A 1 93 ? 4.674 -7.368 5.508 1.00 84.06 93 ARG A O 1
ATOM 725 N N . HIS A 1 94 ? 2.908 -6.109 4.845 1.00 84.12 94 HIS A N 1
ATOM 726 C CA . HIS A 1 94 ? 2.191 -7.132 4.082 1.00 84.12 94 HIS A CA 1
ATOM 727 C C . HIS A 1 94 ? 2.485 -7.128 2.574 1.00 84.12 94 HIS A C 1
ATOM 729 O O . HIS A 1 94 ? 2.357 -8.171 1.941 1.00 84.12 94 HIS A O 1
ATOM 735 N N . SER A 1 95 ? 2.938 -6.014 1.982 1.00 88.56 95 SER A N 1
ATOM 736 C CA . SER A 1 95 ? 3.213 -5.951 0.538 1.00 88.56 95 SER A CA 1
ATOM 737 C C . SER A 1 95 ? 4.702 -6.182 0.229 1.00 88.56 95 SER A C 1
ATOM 739 O O . SER A 1 95 ? 5.543 -5.323 0.524 1.00 88.56 95 SER A O 1
ATOM 741 N N . PRO A 1 96 ? 5.086 -7.324 -0.380 1.00 86.25 96 PRO A N 1
ATOM 742 C CA . PRO A 1 96 ? 6.444 -7.512 -0.889 1.00 86.25 96 PRO A CA 1
ATOM 743 C C . PRO A 1 96 ? 6.781 -6.509 -1.993 1.00 86.25 96 PRO A C 1
ATOM 745 O O . PRO A 1 96 ? 7.916 -6.036 -2.049 1.00 86.25 96 PRO A O 1
ATOM 748 N N . LEU A 1 97 ? 5.811 -6.146 -2.838 1.00 85.56 97 LEU A N 1
ATOM 749 C CA . LEU A 1 97 ? 6.020 -5.193 -3.921 1.00 85.56 97 LEU A CA 1
ATOM 750 C C . LEU A 1 97 ? 6.321 -3.789 -3.371 1.00 85.56 97 LEU A C 1
ATOM 752 O O . LEU A 1 97 ? 7.251 -3.134 -3.840 1.00 85.56 97 LEU A O 1
ATOM 756 N N . TRP A 1 98 ? 5.654 -3.369 -2.294 1.00 86.94 98 TRP A N 1
ATOM 757 C CA . TRP A 1 98 ? 5.949 -2.107 -1.609 1.00 86.94 98 TRP A CA 1
ATOM 758 C C . TRP A 1 98 ? 7.381 -2.026 -1.063 1.00 86.94 98 TRP A C 1
ATOM 760 O O . TRP A 1 98 ? 8.037 -0.990 -1.197 1.00 86.94 98 TRP A O 1
ATOM 770 N N . LYS A 1 99 ? 7.905 -3.133 -0.518 1.00 86.69 99 LYS A N 1
ATOM 771 C CA . LYS A 1 99 ? 9.292 -3.221 -0.017 1.00 86.69 99 LYS A CA 1
ATOM 772 C C . LYS A 1 99 ? 10.327 -3.026 -1.118 1.00 86.69 99 LYS A C 1
ATOM 774 O O . LYS A 1 99 ? 11.444 -2.597 -0.834 1.00 86.69 99 LYS A O 1
ATOM 779 N N . THR A 1 100 ? 9.973 -3.328 -2.368 1.00 85.88 100 THR A N 1
ATOM 780 C CA . THR A 1 100 ? 10.883 -3.086 -3.489 1.00 85.88 100 THR A CA 1
ATOM 781 C C . THR A 1 100 ? 11.072 -1.592 -3.740 1.00 85.88 100 THR A C 1
ATOM 783 O O . THR A 1 100 ? 12.185 -1.190 -4.060 1.00 85.88 100 THR A O 1
ATOM 786 N N . PHE A 1 101 ? 10.055 -0.747 -3.530 1.00 85.00 101 PHE A N 1
ATOM 787 C CA . PHE A 1 101 ? 10.152 0.692 -3.775 1.00 85.00 101 PHE A CA 1
ATOM 788 C C . PHE A 1 101 ? 10.959 1.397 -2.683 1.00 85.00 101 PHE A C 1
ATOM 790 O O . PHE A 1 101 ? 10.434 1.782 -1.639 1.00 85.00 101 PHE A O 1
ATOM 797 N N . THR A 1 102 ? 12.242 1.629 -2.948 1.00 78.81 102 THR A N 1
ATOM 798 C CA . THR A 1 102 ? 13.140 2.385 -2.060 1.00 78.81 102 THR A CA 1
ATOM 799 C C . THR A 1 102 ? 13.022 3.901 -2.234 1.00 78.81 102 THR A C 1
ATOM 801 O O . THR A 1 102 ? 13.373 4.658 -1.331 1.00 78.81 102 THR A O 1
ATOM 804 N N . SER A 1 103 ? 12.515 4.364 -3.380 1.00 82.31 103 SER A N 1
ATOM 805 C CA . SER A 1 103 ? 12.366 5.788 -3.687 1.00 82.31 103 SER A CA 1
ATOM 806 C C . SER A 1 1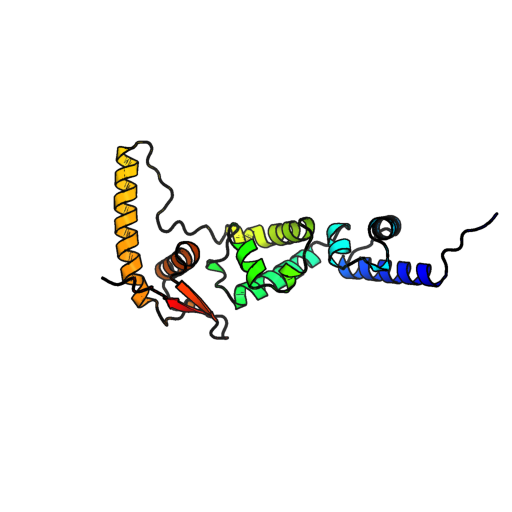03 ? 11.040 6.353 -3.180 1.00 82.31 103 SER A C 1
ATOM 808 O O . SER A 1 103 ? 9.966 5.825 -3.484 1.00 82.31 103 SER A O 1
ATOM 810 N N . ASN A 1 104 ? 11.109 7.500 -2.496 1.00 85.50 104 ASN A N 1
ATOM 811 C CA . ASN A 1 104 ? 9.926 8.247 -2.057 1.00 85.50 104 ASN A CA 1
ATOM 812 C C . ASN A 1 104 ? 9.039 8.669 -3.237 1.00 85.50 104 ASN A C 1
ATOM 814 O O . ASN A 1 104 ? 7.825 8.681 -3.096 1.00 85.50 104 ASN A O 1
ATOM 818 N N . VAL A 1 105 ? 9.618 8.920 -4.419 1.00 86.00 105 VAL A N 1
ATOM 819 C CA . VAL A 1 105 ? 8.859 9.319 -5.619 1.00 86.00 105 VAL A CA 1
ATOM 820 C C . VAL A 1 105 ? 7.856 8.237 -6.025 1.00 86.00 105 VAL A C 1
ATOM 822 O O . VAL A 1 105 ? 6.696 8.538 -6.295 1.00 86.00 105 VAL A O 1
ATOM 825 N N . CYS A 1 106 ? 8.283 6.970 -6.024 1.00 85.25 106 CYS A N 1
ATOM 826 C CA . CYS A 1 106 ? 7.414 5.841 -6.359 1.00 85.25 106 CYS A CA 1
ATOM 827 C C . CYS A 1 106 ? 6.327 5.643 -5.293 1.00 85.25 106 CYS A C 1
ATOM 829 O O . CYS A 1 106 ? 5.158 5.452 -5.625 1.00 85.25 106 CYS A O 1
ATOM 831 N N . ARG A 1 107 ? 6.705 5.743 -4.011 1.00 87.75 107 ARG A N 1
ATOM 832 C CA . ARG A 1 107 ? 5.776 5.620 -2.876 1.00 87.75 107 ARG A CA 1
ATOM 833 C C . ARG A 1 107 ? 4.702 6.712 -2.904 1.00 87.75 107 ARG A C 1
ATOM 835 O O . ARG A 1 107 ? 3.520 6.413 -2.743 1.00 87.75 107 ARG A O 1
ATOM 842 N N . ASP A 1 108 ? 5.095 7.955 -3.172 1.00 88.19 108 ASP A N 1
ATOM 843 C CA . ASP A 1 108 ? 4.184 9.097 -3.269 1.00 88.19 108 ASP A CA 1
ATOM 844 C C . ASP A 1 108 ? 3.266 8.992 -4.491 1.00 88.19 108 ASP A C 1
ATOM 846 O O . ASP A 1 108 ? 2.072 9.276 -4.383 1.00 88.19 108 ASP A O 1
ATOM 850 N N . ALA A 1 109 ? 3.780 8.527 -5.636 1.00 87.44 109 ALA A N 1
ATOM 851 C CA . ALA A 1 109 ? 2.971 8.290 -6.829 1.00 87.44 109 ALA A CA 1
ATOM 852 C C . ALA A 1 109 ? 1.878 7.240 -6.569 1.00 87.44 109 ALA A C 1
ATOM 854 O O . ALA A 1 109 ? 0.704 7.504 -6.831 1.00 87.44 109 ALA A O 1
ATOM 855 N N . ILE A 1 110 ? 2.225 6.098 -5.966 1.00 87.81 110 ILE A N 1
ATOM 856 C CA . ILE A 1 110 ? 1.255 5.051 -5.601 1.00 87.81 110 ILE A CA 1
ATOM 857 C C . ILE A 1 110 ? 0.225 5.585 -4.603 1.00 87.81 110 ILE A C 1
ATOM 859 O O . ILE A 1 110 ? -0.980 5.418 -4.796 1.00 87.81 110 ILE A O 1
ATOM 863 N N . ARG A 1 111 ? 0.678 6.298 -3.567 1.00 86.50 111 ARG A N 1
ATOM 864 C CA . ARG A 1 111 ? -0.214 6.905 -2.575 1.00 86.50 111 ARG A CA 1
ATOM 865 C C . ARG A 1 111 ? -1.163 7.922 -3.202 1.00 86.50 111 ARG A C 1
ATOM 867 O O . ARG A 1 111 ? -2.315 8.004 -2.790 1.00 86.50 111 ARG A O 1
ATOM 874 N N . SER A 1 112 ? -0.704 8.690 -4.189 1.00 87.88 112 SER A N 1
ATOM 875 C CA . SER A 1 112 ? -1.545 9.667 -4.885 1.00 87.88 112 SER A CA 1
ATOM 876 C C . SER A 1 112 ? -2.684 9.007 -5.666 1.00 87.88 112 SER A C 1
ATOM 878 O O . SER A 1 112 ? -3.792 9.538 -5.671 1.00 87.88 112 SER A O 1
ATOM 880 N N . VAL A 1 113 ? -2.439 7.829 -6.250 1.00 88.94 113 VAL A N 1
ATOM 881 C CA . VAL A 1 113 ? -3.463 7.036 -6.944 1.00 88.94 113 VAL A CA 1
ATOM 882 C C . VAL A 1 113 ? -4.477 6.475 -5.948 1.00 88.94 113 VAL A C 1
ATOM 884 O O . VAL A 1 113 ? -5.679 6.624 -6.147 1.00 88.94 113 VAL A O 1
ATOM 887 N N . LEU A 1 114 ? -4.001 5.899 -4.840 1.00 86.44 114 LEU A N 1
ATOM 888 C CA . LEU A 1 114 ? -4.854 5.317 -3.793 1.00 86.44 114 LEU A CA 1
ATOM 889 C C . LEU A 1 114 ? -5.522 6.360 -2.895 1.00 86.44 114 LEU A C 1
ATOM 891 O O . LEU A 1 114 ? -6.321 6.009 -2.031 1.00 86.44 114 LEU A O 1
ATOM 895 N N . LYS A 1 115 ? -5.211 7.648 -3.073 1.00 84.62 115 LYS A N 1
ATOM 896 C CA . LYS A 1 115 ? -5.650 8.725 -2.183 1.00 84.62 115 LYS A CA 1
ATOM 897 C C . LYS A 1 115 ? -7.160 8.714 -1.960 1.00 84.62 115 LYS A C 1
ATOM 899 O O . LYS A 1 115 ? -7.591 8.844 -0.824 1.00 84.62 115 LYS A O 1
ATOM 904 N N . ARG A 1 116 ? -7.946 8.514 -3.022 1.00 80.31 116 ARG A N 1
ATOM 905 C CA . ARG A 1 116 ? -9.410 8.489 -2.925 1.00 80.31 116 ARG A CA 1
ATOM 906 C C . ARG A 1 116 ? -9.898 7.363 -2.012 1.00 80.31 116 ARG A C 1
ATOM 908 O O . ARG A 1 116 ? -10.761 7.593 -1.177 1.00 80.31 116 ARG A O 1
ATOM 915 N N . ASP A 1 117 ? -9.332 6.171 -2.155 1.00 78.56 117 ASP A N 1
ATOM 916 C CA . ASP A 1 117 ? -9.746 5.003 -1.376 1.00 78.56 117 ASP A CA 1
ATOM 917 C C . ASP A 1 117 ? -9.259 5.119 0.081 1.00 78.56 117 ASP A C 1
ATOM 919 O O . ASP A 1 117 ? -10.008 4.839 1.012 1.00 78.56 117 ASP A O 1
ATOM 923 N N . LEU A 1 118 ? -8.058 5.672 0.286 1.00 79.06 118 LEU A N 1
ATOM 924 C CA . LEU A 1 118 ? -7.488 5.963 1.608 1.00 79.06 118 LEU A CA 1
ATOM 925 C C . LEU A 1 118 ? -8.183 7.105 2.365 1.00 79.06 118 LEU A C 1
ATOM 927 O O . LEU A 1 118 ? -8.057 7.173 3.586 1.00 79.06 118 L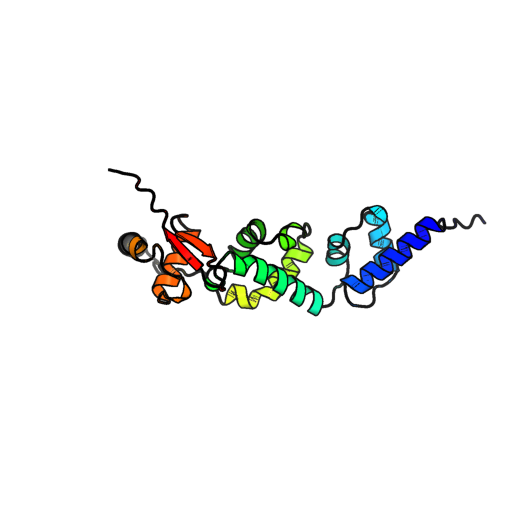EU A O 1
ATOM 931 N N . GLU A 1 119 ? -8.825 8.038 1.659 1.00 72.50 119 GLU A N 1
ATOM 932 C CA . GLU A 1 119 ? -9.612 9.132 2.247 1.00 72.50 119 GLU A CA 1
ATOM 933 C C . GLU A 1 119 ? -11.046 8.702 2.561 1.00 72.50 119 GLU A C 1
ATOM 935 O O . GLU A 1 119 ? -11.622 9.191 3.530 1.00 72.50 119 GLU A O 1
ATOM 940 N N . ASN A 1 120 ? -11.608 7.775 1.779 1.00 67.75 120 ASN A N 1
ATOM 941 C CA . ASN A 1 120 ? -12.929 7.202 2.045 1.00 67.75 120 ASN A CA 1
ATOM 942 C C . ASN A 1 120 ? -12.931 6.345 3.316 1.00 67.75 120 ASN A C 1
ATOM 944 O O . ASN A 1 120 ? -13.900 6.366 4.073 1.00 67.75 120 ASN A O 1
ATOM 948 N N . ASN A 1 121 ? -11.830 5.640 3.575 1.00 64.81 121 ASN A N 1
ATOM 949 C CA . ASN A 1 121 ? -11.588 4.966 4.842 1.00 64.81 121 ASN A CA 1
ATOM 950 C C . ASN A 1 121 ? -11.103 6.011 5.853 1.00 64.81 121 ASN A C 1
ATOM 952 O O . ASN A 1 121 ? -9.909 6.163 6.106 1.00 64.81 121 ASN A O 1
ATOM 956 N N . LEU A 1 122 ? -12.026 6.826 6.360 1.00 54.56 122 LEU A N 1
ATOM 957 C CA . LEU A 1 122 ? -11.724 7.811 7.394 1.00 54.56 122 LEU A CA 1
ATOM 958 C C . LEU A 1 122 ? -11.083 7.117 8.602 1.00 54.56 122 LEU A C 1
ATOM 960 O O . LEU A 1 122 ? -11.381 5.960 8.897 1.00 54.56 122 LEU A O 1
ATOM 964 N N . LEU A 1 12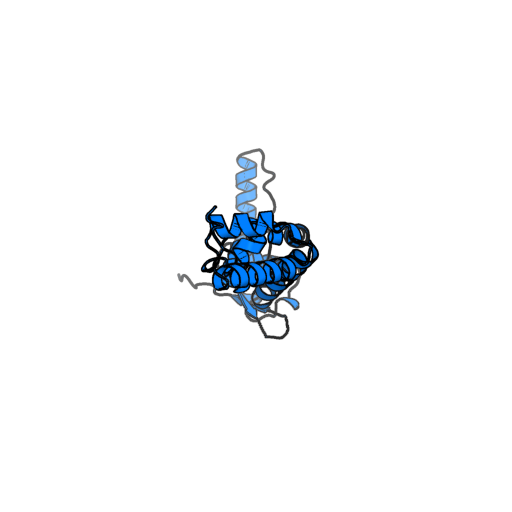3 ? -10.225 7.845 9.332 1.00 53.16 123 LEU A N 1
ATOM 965 C CA . LEU A 1 123 ? -9.933 7.458 10.710 1.00 53.16 123 LEU A CA 1
ATOM 966 C C . LEU A 1 123 ? -11.280 7.285 11.398 1.00 53.16 123 LEU A C 1
ATOM 968 O O . LEU A 1 123 ? -12.009 8.266 11.563 1.00 53.16 123 LEU A O 1
ATOM 972 N N . ASN A 1 124 ? -11.605 6.047 11.755 1.00 55.91 124 ASN A N 1
ATOM 973 C CA . ASN A 1 124 ? -12.753 5.758 12.583 1.00 55.91 124 ASN A CA 1
ATOM 974 C C . ASN A 1 124 ? -12.420 6.279 13.971 1.00 55.91 124 ASN A C 1
ATOM 976 O O . ASN A 1 124 ? -11.950 5.549 14.842 1.00 55.91 124 ASN A O 1
ATOM 980 N N . ASP A 1 125 ? -12.635 7.577 14.152 1.00 60.47 125 ASP A N 1
ATOM 981 C CA . ASP A 1 125 ? -12.643 8.207 15.452 1.00 60.47 125 ASP A CA 1
ATOM 982 C C . ASP A 1 125 ? -13.917 7.731 16.151 1.00 60.47 125 ASP A C 1
ATOM 984 O O . ASP A 1 125 ? -14.938 8.415 16.199 1.00 60.47 125 ASP A O 1
ATOM 988 N N . LEU A 1 126 ? -13.874 6.479 16.619 1.00 66.50 126 LEU A N 1
ATOM 989 C CA . LEU A 1 126 ? -14.945 5.766 17.319 1.00 66.50 126 LEU A CA 1
ATOM 990 C C . LEU A 1 126 ? -15.500 6.593 18.494 1.00 66.50 126 LEU A C 1
ATOM 992 O O . LEU A 1 126 ? -16.628 6.387 18.943 1.00 66.50 126 LEU A O 1
ATOM 996 N N . PHE A 1 127 ? -14.697 7.541 18.978 1.00 66.75 127 PHE A N 1
ATOM 997 C CA . PHE A 1 127 ? -14.978 8.425 20.095 1.00 66.75 127 PHE A CA 1
ATOM 998 C C . PHE A 1 127 ? -15.267 9.878 19.694 1.00 66.75 127 PHE A C 1
ATOM 1000 O O . PHE A 1 127 ? -15.643 10.658 20.568 1.00 66.75 127 PHE A O 1
ATOM 1007 N N . GLY A 1 128 ? -15.169 10.210 18.405 1.00 64.31 128 GLY A N 1
ATOM 1008 C CA . GLY A 1 128 ? -15.375 11.548 17.864 1.00 64.31 128 GLY A CA 1
ATOM 1009 C C . GLY A 1 128 ? -14.249 12.533 18.190 1.00 64.31 128 GLY A C 1
ATOM 1010 O O . GLY A 1 128 ? -13.492 12.379 19.153 1.00 64.31 128 GLY A O 1
ATOM 1011 N N . TRP A 1 129 ? -14.189 13.600 17.392 1.00 61.69 129 TRP A N 1
ATOM 1012 C CA . TRP A 1 129 ? -13.288 14.718 17.639 1.00 61.69 129 TRP A CA 1
ATOM 1013 C C . TRP A 1 129 ? -13.779 15.491 18.866 1.00 61.69 129 TRP A C 1
ATOM 1015 O O . TRP A 1 129 ? -14.974 15.733 19.008 1.00 61.69 129 TRP A O 1
ATOM 1025 N N . SER A 1 130 ? -12.859 15.877 19.751 1.00 68.44 130 SER A N 1
ATOM 1026 C CA . SER A 1 130 ? -13.200 16.679 20.933 1.00 68.44 130 SER A CA 1
ATOM 1027 C C . SER A 1 130 ? -13.753 18.040 20.504 1.00 68.44 130 SER A C 1
ATOM 1029 O O . SER A 1 130 ? -13.097 18.757 19.743 1.00 68.44 130 SER A O 1
ATOM 1031 N N . GLU A 1 131 ? -14.942 18.393 20.993 1.00 73.38 131 GLU A N 1
ATOM 1032 C CA . GLU A 1 131 ? -15.575 19.701 20.774 1.00 73.38 131 GLU A CA 1
ATOM 1033 C C . GLU A 1 131 ? -15.425 20.614 22.000 1.00 73.38 131 GLU A C 1
ATOM 1035 O O . GLU A 1 131 ? -15.870 21.760 21.989 1.00 73.38 131 GLU A O 1
ATOM 1040 N N . ALA A 1 132 ? -14.769 20.131 23.057 1.00 73.94 132 ALA A N 1
ATOM 1041 C CA . ALA A 1 132 ? -14.547 20.875 24.280 1.00 73.94 132 ALA A CA 1
ATOM 1042 C C . ALA A 1 132 ? -13.650 22.102 24.063 1.00 73.94 132 ALA A C 1
ATOM 1044 O O . ALA A 1 132 ? -12.462 22.001 23.734 1.00 73.94 132 ALA A O 1
ATOM 1045 N N . PHE A 1 133 ? -14.199 23.280 24.354 1.00 74.88 133 PHE A N 1
ATOM 1046 C CA . PHE A 1 133 ? -13.458 24.543 24.337 1.00 74.88 133 PHE A CA 1
ATOM 1047 C C . PHE A 1 133 ? -12.980 24.951 25.738 1.00 74.88 133 PHE A C 1
ATOM 1049 O O . PHE A 1 133 ? -12.119 25.825 25.866 1.00 74.88 133 PHE A O 1
ATOM 1056 N N . THR A 1 134 ? -13.493 24.301 26.787 1.00 82.75 134 THR A N 1
ATOM 1057 C CA . THR A 1 134 ? -13.147 24.547 28.195 1.00 82.75 134 THR A CA 1
ATOM 1058 C C . THR A 1 134 ? -12.587 23.298 28.884 1.00 82.75 134 THR A C 1
ATOM 1060 O O . THR A 1 134 ? -12.848 22.174 28.465 1.00 82.75 134 THR A O 1
ATOM 1063 N N . GLU A 1 135 ? -11.814 23.475 29.963 1.00 81.06 135 GLU A N 1
ATOM 1064 C CA . GLU A 1 135 ? -11.251 22.341 30.723 1.00 81.06 135 GLU A CA 1
ATOM 1065 C C . GLU A 1 135 ? -12.337 21.465 31.376 1.00 81.06 135 GLU A C 1
ATOM 1067 O O . GLU A 1 135 ? -12.225 20.243 31.379 1.00 81.06 135 GLU A O 1
ATOM 1072 N N . GLU A 1 136 ? -13.441 22.056 31.844 1.00 80.06 136 GLU A N 1
ATOM 1073 C CA . GLU A 1 136 ? -14.563 21.293 32.413 1.00 80.06 136 GLU A CA 1
ATOM 1074 C C . GLU A 1 136 ? -15.285 20.429 31.363 1.00 80.06 136 GLU A C 1
ATOM 1076 O O . GLU A 1 136 ? -15.727 19.315 31.662 1.00 80.06 136 GLU A O 1
ATOM 1081 N N . GLU A 1 137 ? -15.400 20.918 30.125 1.00 81.50 137 GLU A N 1
ATOM 1082 C CA . GLU A 1 137 ? -15.935 20.139 29.003 1.00 81.50 137 GLU A CA 1
ATOM 1083 C C . GLU A 1 137 ? -14.974 19.017 28.604 1.00 81.50 137 GLU A C 1
ATOM 1085 O O . GLU A 1 137 ? -15.422 17.888 28.403 1.00 81.50 137 GLU A O 1
ATOM 1090 N N . LYS A 1 138 ? -13.658 19.279 28.584 1.00 80.06 138 LYS A N 1
ATOM 1091 C CA . LYS A 1 138 ? -12.643 18.255 28.284 1.00 80.06 138 LYS A CA 1
ATOM 1092 C C . LYS A 1 138 ? -12.694 17.109 29.286 1.00 80.06 138 LYS A C 1
ATOM 1094 O O . LYS A 1 138 ? -12.705 15.950 28.879 1.00 80.06 138 LYS A O 1
ATOM 1099 N N . GLU A 1 139 ? -12.779 17.415 30.581 1.00 81.62 139 GLU A N 1
ATOM 1100 C CA . GLU A 1 139 ? -12.889 16.390 31.624 1.00 81.62 139 GLU A CA 1
ATOM 1101 C C . GLU A 1 139 ? -14.177 15.563 31.499 1.00 81.62 139 GLU A C 1
ATOM 1103 O O . GLU A 1 139 ? -14.184 14.367 31.809 1.00 81.62 139 GLU A O 1
ATOM 1108 N N . ARG A 1 140 ? -15.286 16.178 31.066 1.00 79.44 140 ARG A N 1
ATOM 1109 C CA . ARG A 1 140 ? -16.552 15.469 30.836 1.00 79.44 140 ARG A CA 1
ATOM 1110 C C . ARG A 1 140 ? -16.447 14.539 29.630 1.00 79.44 140 ARG A C 1
ATOM 1112 O O . ARG A 1 140 ? -16.755 13.357 29.765 1.00 79.44 140 ARG A O 1
ATOM 1119 N N . GLU A 1 141 ? -15.954 15.042 28.501 1.00 80.19 141 GLU A N 1
ATOM 1120 C CA . GLU A 1 141 ? -15.726 14.248 27.290 1.00 80.19 141 GLU A CA 1
ATOM 1121 C C . GLU A 1 141 ? -14.742 13.100 27.543 1.00 80.19 141 GLU A C 1
ATOM 1123 O O . GLU A 1 141 ? -14.933 11.987 27.062 1.00 80.19 141 GLU A O 1
ATOM 1128 N N . GLU A 1 142 ? -13.688 13.320 28.329 1.00 80.06 142 GLU A N 1
ATOM 1129 C CA . GLU A 1 142 ? -12.737 12.271 28.700 1.00 80.06 142 GLU A CA 1
ATOM 1130 C C . GLU A 1 142 ? -13.374 11.187 29.580 1.00 80.06 142 GLU A C 1
ATOM 1132 O O . GLU A 1 142 ? -13.148 9.998 29.350 1.00 80.06 142 GLU A O 1
ATOM 1137 N N . LYS A 1 143 ? -14.226 11.555 30.544 1.00 83.12 143 LYS A N 1
ATOM 1138 C CA . LYS A 1 143 ? -14.980 10.579 31.351 1.00 83.12 143 LYS A CA 1
ATOM 1139 C C . LYS A 1 143 ? -15.942 9.758 30.496 1.00 83.12 143 LYS A C 1
ATOM 1141 O O . LYS A 1 143 ? -15.988 8.539 30.654 1.00 83.12 143 LYS A O 1
ATOM 1146 N N . GLU A 1 144 ? -16.664 10.396 29.578 1.00 82.00 144 GLU A N 1
ATOM 1147 C CA . GLU A 1 144 ? -17.571 9.709 28.653 1.00 82.00 144 GLU A CA 1
ATOM 1148 C C . GLU A 1 144 ? -16.817 8.774 27.702 1.00 82.00 144 GLU A C 1
ATOM 1150 O O . GLU A 1 144 ? -17.224 7.624 27.523 1.00 82.00 144 GLU A O 1
ATOM 1155 N N . ARG A 1 145 ? -15.681 9.218 27.148 1.00 80.44 145 ARG A N 1
ATOM 1156 C CA . ARG A 1 145 ? -14.802 8.377 26.323 1.00 80.44 145 ARG A CA 1
ATOM 1157 C C . ARG A 1 145 ? -14.266 7.187 27.102 1.00 80.44 145 ARG A C 1
ATOM 1159 O O . ARG A 1 145 ? -14.375 6.065 26.625 1.00 80.44 145 ARG A O 1
ATOM 1166 N N . ASN A 1 146 ? -13.778 7.399 28.322 1.00 82.25 146 ASN A N 1
ATOM 1167 C CA . ASN A 1 146 ? -13.289 6.323 29.186 1.00 82.25 146 ASN A CA 1
ATOM 1168 C C . ASN A 1 146 ? -14.391 5.326 29.565 1.00 82.25 146 ASN A C 1
ATOM 1170 O O . ASN A 1 146 ? -14.122 4.135 29.732 1.00 82.25 146 ASN A O 1
ATOM 1174 N N . GLN A 1 147 ? -15.633 5.784 29.724 1.00 83.25 147 GLN A N 1
ATOM 1175 C CA . GLN A 1 147 ? -16.759 4.900 30.004 1.00 83.25 147 GLN A CA 1
ATOM 1176 C C . GLN A 1 147 ? -17.140 4.068 28.774 1.00 83.25 147 GLN A C 1
ATOM 1178 O O . GLN A 1 147 ? -17.250 2.847 28.890 1.00 83.25 147 GLN A O 1
ATOM 1183 N N . LYS A 1 148 ? -17.228 4.695 27.596 1.00 81.50 148 LYS A N 1
ATOM 1184 C CA . LYS A 1 148 ? -17.449 4.003 26.317 1.00 81.50 148 LYS A CA 1
ATOM 1185 C C . LYS A 1 148 ? -16.323 3.016 25.994 1.00 81.50 148 LYS A C 1
ATOM 1187 O O . LYS A 1 148 ? -16.605 1.887 25.620 1.00 81.50 148 LYS A O 1
ATOM 1192 N N . ASP A 1 149 ? -15.060 3.385 26.219 1.00 81.44 149 ASP A N 1
ATOM 1193 C CA . ASP A 1 149 ? -13.902 2.500 26.018 1.00 81.44 149 ASP A CA 1
ATOM 1194 C C . ASP A 1 149 ? -13.998 1.248 26.901 1.00 81.44 149 ASP A C 1
ATOM 1196 O O . ASP A 1 149 ? -13.772 0.133 26.437 1.00 81.44 149 ASP A O 1
ATOM 1200 N N . LYS A 1 150 ? -14.427 1.387 28.161 1.00 81.50 150 LYS A N 1
ATOM 1201 C CA . LYS A 1 150 ? -14.665 0.232 29.044 1.00 81.50 150 LYS A CA 1
ATOM 1202 C C . LYS A 1 150 ? -15.792 -0.670 28.547 1.00 81.50 150 LYS A C 1
ATOM 1204 O O . LYS A 1 150 ? -15.692 -1.889 28.689 1.00 81.50 150 LYS A O 1
ATOM 1209 N N . GLU A 1 151 ? -16.869 -0.098 28.020 1.00 82.25 151 GLU A N 1
ATOM 1210 C CA . GLU A 1 151 ? -17.989 -0.860 27.458 1.00 82.25 151 GLU A CA 1
ATOM 1211 C C . GLU A 1 151 ? -17.566 -1.604 26.188 1.00 82.25 151 GLU A C 1
ATOM 1213 O O . GLU A 1 151 ? -17.776 -2.815 26.090 1.00 82.25 151 GLU A O 1
ATOM 1218 N N . TYR A 1 152 ? -16.871 -0.926 25.273 1.00 80.94 152 TYR A N 1
ATOM 1219 C CA . TYR A 1 152 ? -16.374 -1.537 24.047 1.00 80.94 152 TYR A CA 1
ATOM 1220 C C . TYR A 1 152 ? -15.345 -2.630 24.326 1.00 80.94 152 TYR A C 1
ATOM 1222 O O . TYR A 1 152 ? -15.477 -3.722 23.776 1.00 80.94 152 TYR A O 1
ATOM 1230 N N . ARG A 1 153 ? -14.404 -2.428 25.257 1.00 78.56 153 ARG A N 1
ATOM 1231 C CA . ARG A 1 153 ? -13.459 -3.483 25.665 1.00 78.56 153 ARG A CA 1
ATOM 1232 C C . ARG A 1 153 ? -14.149 -4.728 26.209 1.00 78.56 153 ARG A C 1
ATOM 1234 O O . ARG A 1 153 ? -13.739 -5.834 25.880 1.00 78.56 153 ARG A O 1
ATOM 1241 N N . LYS A 1 154 ? -15.216 -4.575 26.999 1.00 80.69 154 LYS A N 1
ATOM 1242 C CA . LYS A 1 154 ? -16.022 -5.724 27.450 1.00 80.69 154 LYS A CA 1
ATOM 1243 C C . LYS A 1 154 ? -16.716 -6.420 26.283 1.00 80.69 154 LYS A C 1
ATOM 1245 O O . LYS A 1 154 ? -16.883 -7.635 26.318 1.00 80.69 154 LYS A O 1
ATOM 1250 N N . SER A 1 155 ? -17.112 -5.658 25.263 1.00 77.75 155 SER A N 1
ATOM 1251 C CA . SER A 1 155 ? -17.766 -6.201 24.075 1.00 77.75 155 SER A CA 1
ATOM 1252 C C . SER A 1 155 ? -16.810 -6.922 23.111 1.00 77.75 155 SER A C 1
ATOM 1254 O O . SER A 1 155 ? -17.259 -7.778 22.354 1.00 77.75 155 SER A O 1
ATOM 1256 N N . LEU A 1 156 ? -15.498 -6.649 23.179 1.00 77.94 156 LEU A N 1
ATOM 1257 C CA . LEU A 1 156 ? -14.493 -7.240 22.284 1.00 77.94 156 LEU A CA 1
ATOM 1258 C C . LEU A 1 156 ? -14.497 -8.772 22.316 1.00 77.94 156 LEU A C 1
ATOM 1260 O O . LEU A 1 156 ? -14.373 -9.394 21.269 1.00 77.94 156 LEU A O 1
ATOM 1264 N N . HIS A 1 157 ? -14.719 -9.391 23.479 1.00 77.44 157 HIS A N 1
ATOM 1265 C CA . HIS A 1 157 ? -14.796 -10.853 23.583 1.00 77.44 157 HIS A CA 1
ATOM 1266 C C . HIS A 1 157 ? -15.897 -11.473 22.706 1.00 77.44 157 HIS A C 1
ATOM 1268 O O . HIS A 1 157 ? -15.759 -12.614 22.280 1.00 77.44 157 HIS A O 1
ATOM 1274 N N . PHE A 1 158 ? -16.981 -10.746 22.411 1.00 77.12 158 PHE A N 1
ATOM 1275 C CA . PHE A 1 158 ? -18.057 -11.246 21.545 1.00 77.12 158 PHE A CA 1
ATOM 1276 C C . PHE A 1 158 ? -17.707 -11.191 20.053 1.00 77.12 158 PHE A C 1
ATOM 1278 O O . PHE A 1 158 ? -18.421 -11.778 19.237 1.00 77.12 158 PHE A O 1
ATOM 1285 N N . LEU A 1 159 ? -16.637 -10.479 19.694 1.00 77.25 159 LEU A N 1
ATOM 1286 C CA . LEU A 1 159 ? -16.123 -10.404 18.328 1.00 77.25 159 LEU A CA 1
ATOM 1287 C C . LEU A 1 159 ? -15.138 -11.539 18.029 1.00 77.25 159 LEU A C 1
ATOM 1289 O O . LEU A 1 159 ? -14.905 -11.836 16.860 1.00 77.25 159 LEU A O 1
ATOM 1293 N N . ASP A 1 160 ? -14.591 -12.184 19.062 1.00 80.38 160 ASP A N 1
ATOM 1294 C CA . ASP A 1 160 ? -13.587 -13.232 18.909 1.00 80.38 160 ASP A CA 1
ATOM 1295 C C . ASP A 1 160 ? -14.128 -14.444 18.138 1.00 80.38 160 ASP A C 1
ATOM 1297 O O . ASP A 1 160 ? -15.222 -14.954 18.393 1.00 80.38 160 ASP A O 1
ATOM 1301 N N . GLY A 1 161 ? -13.364 -14.886 17.143 1.00 76.62 161 GLY A N 1
ATOM 1302 C CA . GLY A 1 161 ? -13.696 -16.002 16.267 1.00 76.62 161 GLY A CA 1
ATOM 1303 C C . GLY A 1 161 ? -14.766 -15.712 15.209 1.00 76.62 161 GLY A C 1
ATOM 1304 O O . GLY A 1 161 ? -15.017 -16.591 14.379 1.00 76.62 161 GLY A O 1
ATOM 1305 N N . ARG A 1 162 ? -15.381 -14.518 15.189 1.00 83.00 162 ARG A N 1
ATOM 1306 C CA . ARG A 1 162 ? -16.374 -14.130 14.172 1.00 83.00 162 ARG A CA 1
ATOM 1307 C C . ARG A 1 162 ? -15.703 -13.633 12.892 1.00 83.00 162 ARG A C 1
ATOM 1309 O O . ARG A 1 162 ? -14.585 -13.124 12.904 1.00 83.00 162 ARG A O 1
ATOM 1316 N N . LEU A 1 163 ? -16.421 -13.775 11.780 1.00 82.06 163 LEU A N 1
ATOM 1317 C CA . LEU A 1 163 ? -16.014 -13.239 10.484 1.00 82.06 163 LEU A CA 1
ATOM 1318 C C . LEU A 1 163 ? -16.300 -11.737 10.413 1.00 82.06 163 LEU A C 1
ATOM 1320 O O . LEU A 1 163 ? -17.390 -11.306 10.795 1.00 82.06 163 LEU A O 1
ATOM 1324 N N . TYR A 1 164 ? -15.364 -10.957 9.884 1.00 78.94 164 TYR A N 1
ATOM 1325 C CA . TYR A 1 164 ? -15.455 -9.504 9.767 1.00 78.94 164 TYR A CA 1
ATOM 1326 C C . TYR A 1 164 ? -16.651 -9.075 8.912 1.00 78.94 164 TYR A C 1
ATOM 1328 O O . TYR A 1 164 ? -17.377 -8.155 9.290 1.00 78.94 164 TYR A O 1
ATOM 1336 N N . SER A 1 165 ? -16.942 -9.794 7.823 1.00 79.31 165 SER A N 1
ATOM 1337 C CA . SER A 1 165 ? -18.129 -9.542 6.992 1.00 79.31 165 SER A CA 1
ATOM 1338 C C . SER A 1 165 ? -19.464 -9.747 7.725 1.00 79.31 165 SER A C 1
ATOM 1340 O O . SER A 1 165 ? -20.477 -9.164 7.345 1.00 79.31 165 SER A O 1
ATOM 1342 N N . SER A 1 166 ? -19.475 -10.562 8.787 1.00 81.62 166 SER A N 1
ATOM 1343 C CA . SER A 1 166 ? -20.671 -10.870 9.584 1.00 81.62 166 SER A CA 1
ATOM 1344 C C . SER A 1 166 ? -20.934 -9.873 10.716 1.00 81.62 166 SER A C 1
ATOM 1346 O O . SER A 1 166 ? -21.942 -9.991 11.421 1.00 81.62 166 SER A O 1
ATOM 1348 N N . LEU A 1 167 ? -20.009 -8.935 10.924 1.00 80.81 167 LEU A N 1
ATOM 1349 C CA . LEU A 1 167 ? -20.105 -7.890 11.932 1.00 80.81 167 LEU A CA 1
ATOM 1350 C C . LEU A 1 167 ? -20.931 -6.713 11.407 1.00 80.81 167 LEU A C 1
ATOM 1352 O O . LEU A 1 167 ? -20.910 -6.391 10.220 1.00 80.81 167 LEU A O 1
ATOM 1356 N N . SER A 1 168 ? -21.653 -6.054 12.306 1.00 81.94 168 SER A N 1
ATOM 1357 C CA . SER A 1 168 ? -22.270 -4.760 12.016 1.00 81.94 168 SER A CA 1
ATOM 1358 C C . SER A 1 168 ? -21.206 -3.685 11.776 1.00 81.94 168 SER A C 1
ATOM 1360 O O . SER A 1 168 ? -20.079 -3.797 12.254 1.00 81.94 168 SER A O 1
ATOM 1362 N N . GLU A 1 169 ? -21.569 -2.604 11.087 1.00 77.38 169 GLU A N 1
ATOM 1363 C CA . GLU A 1 169 ? -20.665 -1.475 10.809 1.00 77.38 169 GLU A CA 1
ATOM 1364 C C . GLU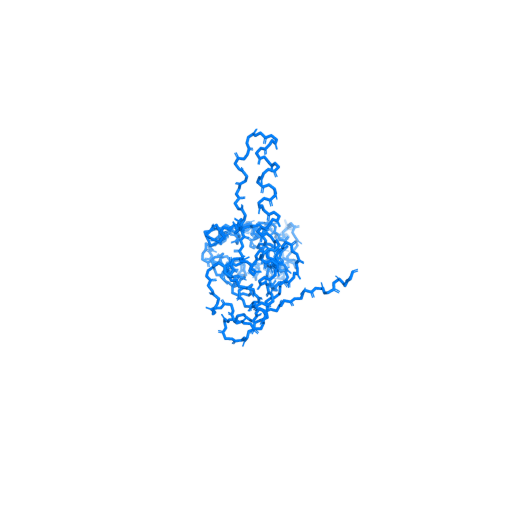 A 1 169 ? -20.016 -0.914 12.093 1.00 77.38 169 GLU A C 1
ATOM 1366 O O . GLU A 1 169 ? -18.823 -0.627 12.131 1.00 77.38 169 GLU A O 1
ATOM 1371 N N . GLN A 1 170 ? -20.772 -0.855 13.197 1.00 76.19 170 GLN A N 1
ATOM 1372 C CA . GLN A 1 170 ? -20.246 -0.440 14.502 1.00 76.19 170 GLN A CA 1
ATOM 1373 C C . GLN A 1 170 ? -19.220 -1.434 15.070 1.00 76.19 170 GLN A C 1
ATOM 1375 O O . GLN A 1 170 ? -18.171 -1.018 15.557 1.00 76.19 170 GLN A O 1
ATOM 1380 N N . GLU A 1 171 ? -19.483 -2.740 14.988 1.00 78.81 171 GLU A N 1
ATOM 1381 C CA . GLU A 1 171 ? -18.555 -3.786 15.443 1.00 78.81 171 GLU A CA 1
ATOM 1382 C C . GLU A 1 171 ? -17.281 -3.841 14.581 1.00 78.81 171 GLU A C 1
ATOM 1384 O O . GLU A 1 171 ? -16.187 -4.035 15.112 1.00 78.81 171 GLU A O 1
ATOM 1389 N N . GLN A 1 172 ? -17.398 -3.613 13.269 1.00 79.50 172 GLN A N 1
ATOM 1390 C CA . GLN A 1 172 ? -16.261 -3.496 12.351 1.00 79.50 172 GLN A CA 1
ATOM 1391 C C . GLN A 1 172 ? -15.364 -2.312 12.720 1.00 79.50 172 GLN A C 1
ATOM 1393 O O . GLN A 1 172 ? -14.141 -2.462 12.781 1.00 79.50 172 GLN A O 1
ATOM 1398 N N . ASN A 1 173 ? -15.964 -1.160 13.030 1.00 77.81 173 ASN A N 1
ATOM 1399 C CA . ASN A 1 173 ? -15.237 0.036 13.451 1.00 77.81 173 ASN A CA 1
ATOM 1400 C C . ASN A 1 173 ? -14.521 -0.180 14.791 1.00 77.81 173 ASN A C 1
ATOM 1402 O O . ASN A 1 173 ? -13.364 0.214 14.936 1.00 77.81 173 ASN A O 1
ATOM 1406 N N . ILE A 1 174 ? -15.170 -0.857 15.746 1.00 79.00 174 ILE A N 1
ATOM 1407 C CA . ILE A 1 174 ? -14.564 -1.249 17.027 1.00 79.00 174 ILE A CA 1
ATOM 1408 C C . ILE A 1 174 ? -13.363 -2.174 16.790 1.00 79.00 174 ILE A C 1
ATOM 1410 O O . ILE A 1 174 ? -12.279 -1.917 17.315 1.00 79.00 174 ILE A O 1
ATOM 1414 N N . ALA A 1 175 ? -13.522 -3.225 15.981 1.00 77.94 175 ALA A N 1
ATOM 1415 C CA . ALA A 1 175 ? -12.452 -4.183 15.703 1.00 77.94 175 ALA A CA 1
ATOM 1416 C C . ALA A 1 175 ? -11.221 -3.505 15.075 1.00 77.94 175 ALA A C 1
ATOM 1418 O O . ALA A 1 175 ? -10.095 -3.742 15.514 1.00 77.94 175 ALA A O 1
ATOM 1419 N N . VAL A 1 176 ? -11.434 -2.617 14.098 1.00 78.06 176 VAL A N 1
ATOM 1420 C CA . VAL A 1 176 ? -10.360 -1.830 13.472 1.00 78.06 176 VAL A CA 1
ATOM 1421 C C . VAL A 1 176 ? -9.703 -0.899 14.494 1.00 78.06 176 VAL A C 1
ATOM 1423 O O . VAL A 1 176 ? -8.482 -0.923 14.631 1.00 78.06 176 VAL A O 1
ATOM 1426 N N . TYR A 1 177 ? -10.477 -0.146 15.278 1.00 77.19 177 TYR A N 1
ATOM 1427 C CA . TYR A 1 177 ? -9.933 0.792 16.266 1.00 77.19 177 TYR A CA 1
ATOM 1428 C C . TYR A 1 177 ? -8.993 0.106 17.275 1.00 77.19 177 TYR A C 1
ATOM 1430 O O . TYR A 1 177 ? -7.872 0.561 17.511 1.00 77.19 177 TYR A O 1
ATOM 1438 N N . TYR A 1 178 ? -9.407 -1.031 17.844 1.00 76.06 178 TYR A N 1
ATOM 1439 C CA . TYR A 1 178 ? -8.590 -1.746 18.834 1.00 76.06 178 TYR A CA 1
ATOM 1440 C C . TYR A 1 178 ? -7.427 -2.539 18.232 1.00 76.06 178 TYR A C 1
ATOM 1442 O O . TYR A 1 178 ? -6.476 -2.858 18.955 1.00 76.06 178 TYR A O 1
ATOM 1450 N N . SER A 1 179 ? -7.463 -2.821 16.930 1.00 76.19 179 SER A N 1
ATOM 1451 C CA . SER A 1 179 ? -6.305 -3.364 16.222 1.00 76.19 179 SER A CA 1
ATOM 1452 C C . SER A 1 179 ? -5.170 -2.335 16.127 1.00 76.19 179 SER A C 1
ATOM 1454 O O . SER A 1 179 ? -4.012 -2.677 16.361 1.00 76.19 179 SER A O 1
ATOM 1456 N N . GLU A 1 180 ? -5.501 -1.056 15.919 1.00 69.94 180 GLU A N 1
ATOM 1457 C CA . GLU A 1 180 ? -4.520 0.026 15.799 1.00 69.94 180 GLU A CA 1
ATOM 1458 C C . GLU A 1 180 ? -4.049 0.578 17.148 1.00 69.94 180 GLU A C 1
ATOM 1460 O O . GLU A 1 180 ? -2.859 0.809 17.342 1.00 69.94 180 GLU A O 1
ATOM 1465 N N . HIS A 1 181 ? -4.971 0.831 18.082 1.00 67.12 181 HIS A N 1
ATOM 1466 C CA . HIS A 1 181 ? -4.667 1.578 19.314 1.00 67.12 181 HIS A CA 1
ATOM 1467 C C . HIS A 1 181 ? -4.264 0.696 20.500 1.00 67.12 181 HIS A C 1
ATOM 1469 O O . HIS A 1 181 ? -3.850 1.214 21.537 1.00 67.12 181 HIS A O 1
ATOM 1475 N N . GLY A 1 182 ? -4.359 -0.629 20.371 1.00 62.09 182 GLY A N 1
ATOM 1476 C CA . GLY A 1 182 ? -4.084 -1.524 21.494 1.00 62.09 182 GLY A CA 1
ATOM 1477 C C . GLY A 1 182 ? -3.547 -2.906 21.154 1.00 62.09 182 GLY A C 1
ATOM 1478 O O . GLY A 1 182 ? -3.235 -3.649 22.078 1.00 62.09 182 GLY A O 1
ATOM 1479 N N . SER A 1 183 ? -3.425 -3.270 19.868 1.00 63.50 183 SER A N 1
ATOM 1480 C CA . SER A 1 183 ? -3.025 -4.625 19.440 1.00 63.50 183 SER A CA 1
ATOM 1481 C C . SER A 1 183 ? -3.859 -5.750 20.081 1.00 63.50 183 SER A C 1
ATOM 1483 O O . SER A 1 183 ? -3.417 -6.893 20.149 1.00 63.50 183 SER A O 1
ATOM 1485 N N . PHE A 1 184 ? -5.067 -5.437 20.562 1.00 67.69 184 PHE A N 1
ATOM 1486 C CA . PHE A 1 184 ? -5.958 -6.412 21.197 1.00 67.69 184 PHE A CA 1
ATOM 1487 C C . PHE A 1 184 ? -6.699 -7.249 20.164 1.00 67.69 184 PHE A C 1
ATOM 1489 O O . PHE A 1 184 ? -7.203 -8.318 20.485 1.00 67.69 184 PHE A O 1
ATOM 1496 N N . VAL A 1 185 ? -6.790 -6.746 18.934 1.00 73.69 185 VAL A N 1
ATOM 1497 C CA . VAL A 1 185 ? -7.502 -7.381 17.833 1.00 73.69 185 VAL A CA 1
ATOM 1498 C C . VAL A 1 185 ? -6.530 -7.586 16.684 1.00 73.69 185 VAL A C 1
ATOM 1500 O O . VAL A 1 185 ? -5.822 -6.667 16.280 1.00 73.69 185 VAL A O 1
ATOM 1503 N N . SER A 1 186 ? -6.508 -8.803 16.161 1.00 75.94 186 SER A N 1
ATOM 1504 C CA . SER A 1 186 ? -5.777 -9.181 14.959 1.00 75.94 186 SER A CA 1
ATOM 1505 C C . SER A 1 186 ? -6.738 -9.823 13.968 1.00 75.94 186 SER A C 1
ATOM 1507 O O . SER A 1 186 ? -7.728 -10.443 14.360 1.00 75.94 186 SER A O 1
ATOM 1509 N N . PHE A 1 187 ? -6.463 -9.654 12.681 1.00 79.25 187 PHE A N 1
ATOM 1510 C CA . PHE A 1 187 ? -7.268 -10.228 11.611 1.00 79.25 187 PHE A CA 1
ATOM 1511 C C . PHE A 1 187 ? -6.491 -11.375 10.979 1.00 79.25 187 PHE A C 1
ATOM 1513 O O . PHE A 1 187 ? -5.337 -11.208 10.594 1.00 79.25 187 PHE A O 1
ATOM 1520 N N . THR A 1 188 ? -7.115 -12.548 10.897 1.00 78.31 188 THR A N 1
ATOM 1521 C CA . THR A 1 188 ? -6.553 -13.700 10.185 1.00 78.31 188 THR A CA 1
ATOM 1522 C C . THR A 1 188 ? -7.381 -13.951 8.930 1.00 78.31 188 THR A C 1
ATOM 1524 O O . THR A 1 188 ? -8.596 -14.111 9.048 1.00 78.31 188 THR A O 1
ATOM 1527 N N . PRO A 1 189 ? -6.783 -13.984 7.732 1.00 78.50 189 PRO A N 1
ATOM 1528 C CA . PRO A 1 189 ? -7.535 -14.250 6.512 1.00 78.50 189 PRO A CA 1
ATOM 1529 C C . PRO A 1 189 ? -8.044 -15.701 6.475 1.00 78.50 189 PRO A C 1
ATOM 1531 O O . PRO A 1 189 ? -7.273 -16.638 6.671 1.00 78.50 189 PRO A O 1
ATOM 1534 N N . ASP A 1 190 ? -9.332 -15.896 6.168 1.00 74.75 190 ASP A N 1
ATOM 1535 C CA . ASP A 1 190 ? -9.982 -17.219 6.011 1.00 74.75 190 ASP A CA 1
ATOM 1536 C C . ASP A 1 190 ? -9.780 -17.808 4.592 1.00 74.75 190 ASP A C 1
ATOM 1538 O O . ASP A 1 190 ? -10.284 -18.871 4.234 1.00 74.75 190 ASP A O 1
ATOM 1542 N N . GLY A 1 191 ? -9.053 -17.099 3.719 1.00 64.94 191 GLY A N 1
ATOM 1543 C CA . GLY A 1 191 ? -8.782 -17.533 2.342 1.00 64.94 191 GLY A CA 1
ATOM 1544 C C . GLY A 1 191 ? -9.974 -17.418 1.378 1.00 64.94 191 GLY A C 1
ATOM 1545 O O . GLY A 1 191 ? -9.877 -17.875 0.240 1.00 64.94 191 GLY A O 1
ATOM 1546 N N . LYS A 1 192 ? -11.082 -16.799 1.809 1.00 68.81 192 LYS A N 1
ATOM 1547 C CA . LYS A 1 192 ? -12.276 -16.481 0.999 1.00 68.81 192 LYS A CA 1
ATOM 1548 C C . LYS A 1 192 ? -12.581 -14.976 0.960 1.00 68.81 192 LYS A C 1
ATOM 1550 O O . LYS A 1 192 ? -13.745 -14.592 0.985 1.00 68.81 192 LYS A O 1
ATOM 1555 N N . ASP A 1 193 ? -11.537 -14.148 0.948 1.00 66.62 193 ASP A N 1
ATOM 1556 C CA . ASP A 1 193 ? -11.632 -12.677 1.003 1.00 66.62 193 ASP A CA 1
ATOM 1557 C C . ASP A 1 193 ? -12.366 -12.139 2.249 1.00 66.62 193 ASP A C 1
ATOM 1559 O O . ASP A 1 193 ? -12.921 -11.041 2.240 1.00 66.62 193 ASP A O 1
ATOM 1563 N N . ASP A 1 194 ? -12.361 -12.915 3.335 1.00 74.94 194 ASP A N 1
ATOM 1564 C CA . ASP A 1 194 ? -12.930 -12.536 4.626 1.00 74.94 194 ASP A CA 1
ATOM 1565 C C . ASP A 1 194 ? -11.920 -12.781 5.750 1.00 74.94 194 ASP A C 1
ATOM 1567 O O . ASP A 1 194 ? -10.974 -13.567 5.608 1.00 74.94 194 ASP A O 1
ATOM 1571 N N . PHE A 1 195 ? -12.124 -12.094 6.869 1.00 79.88 195 PHE A N 1
ATOM 1572 C CA . PHE A 1 195 ? -11.189 -12.057 7.984 1.00 79.88 195 PHE A CA 1
ATOM 1573 C C . PHE A 1 195 ? -11.838 -12.603 9.241 1.00 79.88 195 PHE A C 1
ATOM 1575 O O . PHE A 1 195 ? -12.872 -12.107 9.680 1.00 79.88 195 PHE A O 1
ATOM 1582 N N . GLN A 1 196 ? -11.204 -13.583 9.867 1.00 80.50 196 GLN A N 1
ATOM 1583 C CA . GLN A 1 196 ? -11.556 -13.983 11.214 1.00 80.50 196 GLN A CA 1
ATOM 1584 C C . GLN A 1 196 ? -10.930 -13.006 12.208 1.00 80.50 196 GLN A C 1
ATOM 1586 O O . GLN A 1 196 ? -9.718 -12.769 12.197 1.00 80.50 196 GLN A O 1
ATOM 1591 N N . VAL A 1 197 ? -11.768 -12.438 13.068 1.00 80.44 197 VAL A N 1
ATOM 1592 C CA . VAL A 1 197 ? -11.339 -11.546 14.141 1.00 80.44 197 VAL A CA 1
ATOM 1593 C C . VAL A 1 197 ? -10.799 -12.397 15.286 1.00 80.44 197 VAL A C 1
ATOM 1595 O O . VAL A 1 197 ? -11.514 -13.237 15.823 1.00 80.44 197 VAL A O 1
ATOM 1598 N N . GLN A 1 198 ? -9.535 -12.195 15.646 1.00 78.12 198 GLN A N 1
ATOM 1599 C CA . GLN A 1 198 ? -8.900 -12.816 16.805 1.00 78.12 198 GLN A CA 1
ATOM 1600 C C . GLN A 1 198 ? -8.615 -11.755 17.854 1.00 78.12 198 GLN A C 1
ATOM 1602 O O . GLN A 1 198 ? -7.851 -10.814 17.613 1.00 78.12 198 GLN A O 1
ATOM 1607 N N . VAL A 1 199 ? -9.209 -11.920 19.026 1.00 78.25 199 VAL A N 1
ATOM 1608 C CA . VAL A 1 199 ? -9.079 -10.980 20.131 1.00 78.25 199 VAL A CA 1
ATOM 1609 C C . VAL A 1 199 ? -8.096 -11.540 21.152 1.00 78.25 199 VAL A C 1
ATOM 1611 O O . VAL A 1 199 ? -8.415 -12.412 21.954 1.00 78.25 199 VAL A O 1
ATOM 1614 N N . GLN A 1 200 ? -6.881 -11.000 21.151 1.00 69.88 200 GLN A N 1
ATOM 1615 C CA . GLN A 1 200 ? -5.890 -11.242 22.192 1.00 69.88 200 GLN A CA 1
ATOM 1616 C C . GLN A 1 200 ? -6.078 -10.212 23.302 1.00 69.88 200 GLN A C 1
ATOM 1618 O O . GLN A 1 200 ? -5.308 -9.262 23.456 1.00 69.88 200 GLN A O 1
ATOM 1623 N N . LEU A 1 201 ? -7.119 -10.399 24.107 1.00 63.06 201 LEU A N 1
ATOM 1624 C CA . LEU A 1 201 ? -7.161 -9.741 25.403 1.00 63.06 201 LEU A CA 1
ATOM 1625 C C . LEU A 1 201 ? -6.099 -10.425 26.255 1.00 63.06 201 LEU A C 1
ATOM 1627 O O . LEU A 1 201 ? -6.281 -11.561 26.687 1.00 63.06 201 LEU A O 1
ATOM 1631 N N . ARG A 1 202 ? -4.957 -9.755 26.461 1.00 49.78 202 ARG A N 1
ATOM 1632 C CA . ARG A 1 202 ? -4.097 -10.124 27.582 1.00 49.78 202 ARG A CA 1
ATOM 1633 C C . ARG A 1 202 ? -4.979 -10.044 28.815 1.00 49.78 202 ARG A C 1
ATOM 1635 O O . ARG A 1 202 ? -5.404 -8.959 29.209 1.00 49.78 202 ARG A O 1
ATOM 1642 N N . GLU A 1 203 ? -5.268 -11.201 29.393 1.00 43.62 203 GLU A N 1
ATOM 1643 C CA . GLU A 1 203 ? -5.588 -11.307 30.804 1.00 43.62 203 GLU A CA 1
ATOM 1644 C C . GLU A 1 203 ? -4.353 -10.822 31.575 1.00 43.62 203 GLU A C 1
ATOM 1646 O O . GLU A 1 203 ? -3.582 -11.613 32.114 1.00 43.62 203 GLU A O 1
ATOM 1651 N N . ASP A 1 204 ? -4.115 -9.510 31.597 1.00 37.72 204 ASP A N 1
ATOM 1652 C CA . ASP A 1 204 ? -3.351 -8.921 32.683 1.00 37.72 204 ASP A CA 1
ATOM 1653 C C . ASP A 1 204 ? -4.258 -9.075 33.906 1.00 37.72 204 ASP A C 1
ATOM 1655 O O . ASP A 1 204 ? -5.238 -8.353 34.105 1.00 37.72 204 ASP A O 1
ATOM 1659 N N . GLY A 1 205 ? -4.005 -10.178 34.607 1.00 36.50 205 GLY A N 1
ATOM 1660 C CA . GLY A 1 205 ? -4.778 -10.647 35.734 1.00 36.50 205 GLY A CA 1
ATOM 1661 C C . GLY A 1 205 ? -4.795 -9.672 36.905 1.00 36.50 205 GLY A C 1
ATOM 1662 O O . GLY A 1 205 ? -3.896 -8.855 37.060 1.00 36.50 205 GLY A O 1
ATOM 1663 N N . GLN A 1 206 ? -5.844 -9.861 37.710 1.00 31.36 206 GLN A N 1
ATOM 1664 C CA . GLN A 1 206 ? -5.975 -9.568 39.146 1.00 31.36 206 GLN A CA 1
ATOM 1665 C C . GLN A 1 206 ? -5.436 -8.233 39.675 1.00 31.36 206 GLN A C 1
ATOM 1667 O O . GLN A 1 206 ? -4.208 -8.075 39.828 1.00 31.36 206 GLN A O 1
#

Radius of gyration: 24.55 Å; chains: 1; bounding box: 63×42×73 Å